Protein AF-A0A0F9NHB9-F1 (afdb_monomer_lite)

Structure (mmCIF, N/CA/C/O backbone):
data_AF-A0A0F9NHB9-F1
#
_entry.id   AF-A0A0F9NHB9-F1
#
loop_
_atom_site.group_PDB
_atom_site.id
_atom_site.type_symbol
_atom_site.label_atom_id
_atom_site.label_alt_id
_atom_site.label_comp_id
_atom_site.label_asym_id
_atom_site.label_entity_id
_atom_site.label_seq_id
_atom_site.pdbx_PDB_ins_code
_atom_site.Cartn_x
_atom_site.Cartn_y
_atom_site.Cartn_z
_atom_site.occupancy
_atom_site.B_iso_or_equiv
_atom_site.auth_seq_id
_atom_site.auth_comp_id
_atom_site.auth_asym_id
_atom_site.auth_atom_id
_atom_site.pdbx_PDB_model_num
ATOM 1 N N . MET A 1 1 ? 24.953 4.363 -31.286 1.00 71.44 1 MET A N 1
ATOM 2 C CA . MET A 1 1 ? 23.780 3.616 -30.788 1.00 71.44 1 MET A CA 1
ATOM 3 C C . MET A 1 1 ? 23.930 3.547 -29.281 1.00 71.44 1 MET A C 1
ATOM 5 O O . MET A 1 1 ? 25.016 3.196 -28.845 1.00 71.44 1 MET A O 1
ATOM 9 N N . ILE A 1 2 ? 22.930 3.992 -28.520 1.00 84.50 2 ILE A N 1
ATOM 10 C CA . ILE A 1 2 ? 22.974 3.951 -27.049 1.00 84.50 2 ILE A CA 1
ATOM 11 C C . ILE A 1 2 ? 22.691 2.508 -26.623 1.00 84.50 2 ILE A C 1
ATOM 13 O O . ILE A 1 2 ? 21.717 1.923 -27.101 1.00 84.50 2 ILE A O 1
ATOM 17 N N . THR A 1 3 ? 23.550 1.934 -25.782 1.00 92.31 3 THR A N 1
ATOM 18 C CA . THR A 1 3 ? 23.357 0.579 -25.243 1.00 92.31 3 THR A CA 1
ATOM 19 C C . THR A 1 3 ? 22.410 0.600 -24.046 1.00 92.31 3 THR A C 1
ATOM 21 O O . THR A 1 3 ? 22.146 1.654 -23.459 1.00 92.31 3 THR A O 1
ATOM 24 N N . LEU A 1 4 ? 21.894 -0.569 -23.662 1.00 90.31 4 LEU A N 1
ATOM 25 C CA . LEU A 1 4 ? 21.042 -0.687 -22.476 1.00 90.31 4 LEU A CA 1
ATOM 26 C C . LEU A 1 4 ? 21.778 -0.266 -21.193 1.00 90.31 4 LEU A C 1
ATOM 28 O O . LEU A 1 4 ? 21.188 0.414 -20.358 1.00 90.31 4 LEU A O 1
ATOM 32 N N . GLU A 1 5 ? 23.053 -0.632 -21.054 1.00 92.38 5 GLU A N 1
ATOM 33 C CA . GLU A 1 5 ? 23.886 -0.265 -19.903 1.00 92.38 5 GLU A CA 1
ATOM 34 C C . GLU A 1 5 ? 24.096 1.249 -19.817 1.00 92.38 5 GLU A C 1
ATOM 36 O O . GLU A 1 5 ? 23.969 1.843 -18.755 1.00 92.38 5 GLU A O 1
ATOM 41 N N . GLN A 1 6 ? 24.328 1.893 -20.959 1.00 92.00 6 GLN A N 1
ATOM 42 C CA . GLN A 1 6 ? 24.563 3.331 -21.010 1.00 92.00 6 GLN A CA 1
ATOM 43 C C . GLN A 1 6 ? 23.275 4.114 -20.723 1.00 92.00 6 GLN A C 1
ATOM 45 O O . GLN A 1 6 ? 23.282 5.077 -19.965 1.00 92.00 6 GLN A O 1
ATOM 50 N N . TYR A 1 7 ? 22.135 3.632 -21.231 1.00 93.62 7 TYR A N 1
ATOM 51 C CA . TYR A 1 7 ? 20.831 4.172 -20.852 1.00 93.62 7 TYR A CA 1
ATOM 52 C C . TYR A 1 7 ? 20.552 4.005 -19.347 1.00 93.62 7 TYR A C 1
ATOM 54 O O . TYR A 1 7 ? 19.964 4.902 -18.737 1.00 93.62 7 TYR A O 1
ATOM 62 N N . TYR A 1 8 ? 20.933 2.865 -18.757 1.00 92.44 8 TYR A N 1
ATOM 63 C CA . TYR A 1 8 ? 20.800 2.616 -17.322 1.00 92.44 8 TYR A CA 1
ATOM 64 C C . TYR A 1 8 ? 21.602 3.634 -16.512 1.00 92.44 8 TYR A C 1
ATOM 66 O O . TYR A 1 8 ? 21.003 4.326 -15.690 1.00 92.44 8 TYR A O 1
ATOM 74 N N . ASP A 1 9 ? 22.896 3.791 -16.793 1.00 93.31 9 ASP A N 1
ATOM 75 C CA . ASP A 1 9 ? 23.767 4.729 -16.076 1.00 93.31 9 ASP A CA 1
ATOM 76 C C . ASP A 1 9 ? 23.236 6.170 -16.156 1.00 93.31 9 ASP A C 1
ATOM 78 O O . ASP A 1 9 ? 23.157 6.869 -15.143 1.00 93.31 9 ASP A O 1
ATOM 82 N N . ASP A 1 10 ? 22.765 6.585 -17.336 1.00 93.94 10 ASP A N 1
ATOM 83 C CA . ASP A 1 10 ? 22.245 7.935 -17.569 1.00 93.94 10 ASP A CA 1
ATOM 84 C C . ASP A 1 10 ? 20.908 8.209 -16.850 1.00 93.94 10 ASP A C 1
ATOM 86 O O . ASP A 1 10 ? 20.582 9.358 -16.542 1.00 93.94 10 ASP A O 1
ATOM 90 N N . ASN A 1 11 ? 20.095 7.175 -16.595 1.00 93.81 11 ASN A N 1
ATOM 91 C CA . ASN A 1 11 ? 18.712 7.336 -16.126 1.00 93.81 11 ASN A CA 1
ATOM 92 C C . ASN A 1 11 ? 18.410 6.672 -14.778 1.00 93.81 11 ASN A C 1
ATOM 94 O O . ASN A 1 11 ? 17.291 6.817 -14.280 1.00 93.81 11 ASN A O 1
ATOM 98 N N . TYR A 1 12 ? 19.359 5.969 -14.163 1.00 93.38 12 TYR A N 1
ATOM 99 C CA . TYR A 1 12 ? 19.146 5.229 -12.918 1.00 93.38 12 TYR A CA 1
ATOM 100 C C . TYR A 1 12 ? 18.544 6.112 -11.819 1.00 93.38 12 TYR A C 1
ATOM 102 O O . TYR A 1 12 ? 17.454 5.838 -11.314 1.00 93.38 12 TYR A O 1
ATOM 110 N N . ILE A 1 13 ? 19.186 7.249 -11.533 1.00 94.62 13 ILE A N 1
ATOM 111 C CA . ILE A 1 13 ? 18.750 8.194 -10.494 1.00 94.62 13 ILE A CA 1
ATOM 112 C C . ILE A 1 13 ? 17.337 8.729 -10.771 1.00 94.62 13 ILE A C 1
ATOM 114 O O . ILE A 1 13 ? 16.545 8.897 -9.844 1.00 94.62 13 ILE A O 1
ATOM 118 N N . LYS A 1 14 ? 16.989 8.971 -12.042 1.00 95.25 14 LYS A N 1
ATOM 119 C CA . LYS A 1 14 ? 15.648 9.426 -12.447 1.00 95.25 14 LYS A CA 1
ATOM 120 C C . LYS A 1 14 ? 14.585 8.388 -12.084 1.00 95.25 14 LYS A C 1
ATOM 122 O O . LYS A 1 14 ? 13.553 8.754 -11.522 1.00 95.25 14 LYS A O 1
ATOM 127 N N . TRP A 1 15 ? 14.829 7.112 -12.384 1.00 94.19 15 TRP A N 1
ATOM 128 C CA . TRP A 1 15 ? 13.881 6.034 -12.089 1.00 94.19 15 TRP A CA 1
ATOM 129 C C . TRP A 1 15 ? 13.777 5.736 -10.597 1.00 94.19 15 TRP A C 1
ATOM 131 O O . TRP A 1 15 ? 12.664 5.542 -10.108 1.00 94.19 15 TRP A O 1
ATOM 141 N N . VAL A 1 16 ? 14.898 5.787 -9.873 1.00 93.50 16 VAL A N 1
ATOM 142 C CA . VAL A 1 16 ? 14.919 5.675 -8.409 1.00 93.50 16 VAL A CA 1
ATOM 143 C C . VAL A 1 16 ? 14.099 6.794 -7.786 1.00 93.50 16 VAL A C 1
ATOM 145 O O . VAL A 1 16 ? 13.142 6.514 -7.080 1.00 93.50 16 VAL A O 1
ATOM 148 N N . ASN A 1 17 ? 14.383 8.059 -8.108 1.00 89.50 17 ASN A N 1
ATOM 149 C CA . ASN A 1 17 ? 13.652 9.192 -7.536 1.00 89.50 17 ASN A CA 1
ATOM 150 C C . ASN A 1 17 ? 12.144 9.120 -7.828 1.00 89.50 17 ASN A C 1
ATOM 152 O O . ASN A 1 17 ? 11.334 9.433 -6.955 1.00 89.50 17 ASN A O 1
ATOM 156 N N . LEU A 1 18 ? 11.761 8.682 -9.034 1.00 89.81 18 LEU A N 1
ATOM 157 C CA . LEU A 1 18 ? 10.360 8.461 -9.381 1.00 89.81 18 LEU A CA 1
ATOM 158 C C . LEU A 1 18 ? 9.726 7.377 -8.498 1.00 89.81 18 LEU A C 1
ATOM 160 O O . LEU A 1 18 ? 8.630 7.586 -7.982 1.00 89.81 18 LEU A O 1
ATOM 164 N N . LEU A 1 19 ? 10.386 6.229 -8.330 1.00 85.25 19 LEU A N 1
ATOM 165 C CA . LEU A 1 19 ? 9.853 5.132 -7.526 1.00 85.25 19 LEU A CA 1
ATOM 166 C C . LEU A 1 19 ? 9.812 5.497 -6.038 1.00 85.25 19 LEU A C 1
ATOM 168 O O . LEU A 1 19 ? 8.779 5.288 -5.408 1.00 85.25 19 LEU A O 1
ATOM 172 N N . THR A 1 20 ? 10.855 6.141 -5.510 1.00 82.62 20 THR A N 1
ATOM 173 C CA . THR A 1 20 ? 10.901 6.684 -4.145 1.00 82.62 20 THR A CA 1
ATOM 174 C C . THR A 1 20 ? 9.726 7.620 -3.884 1.00 82.62 20 THR A C 1
ATOM 176 O O . THR A 1 20 ? 9.076 7.512 -2.851 1.00 82.62 20 THR A O 1
ATOM 179 N N . ALA A 1 21 ? 9.382 8.497 -4.832 1.00 78.88 21 ALA A N 1
ATOM 180 C CA . ALA A 1 21 ? 8.216 9.370 -4.694 1.00 78.88 21 ALA A CA 1
ATOM 181 C C . ALA A 1 21 ? 6.879 8.599 -4.645 1.00 78.88 21 ALA A C 1
ATOM 183 O O . ALA A 1 21 ? 5.895 9.119 -4.128 1.00 78.88 21 ALA A O 1
ATOM 184 N N . MET A 1 22 ? 6.826 7.375 -5.182 1.00 76.44 22 MET A N 1
ATOM 185 C CA . MET A 1 22 ? 5.626 6.530 -5.189 1.00 76.44 22 MET A CA 1
ATOM 186 C C . MET A 1 22 ? 5.503 5.596 -3.981 1.00 76.44 22 MET A C 1
ATOM 188 O O . MET A 1 22 ? 4.378 5.206 -3.654 1.00 76.44 22 MET A O 1
ATOM 192 N N . ILE A 1 23 ? 6.627 5.172 -3.393 1.00 76.88 23 ILE A N 1
ATOM 193 C CA . ILE A 1 23 ? 6.663 4.163 -2.317 1.00 76.88 23 ILE A CA 1
ATOM 194 C C . ILE A 1 23 ? 7.211 4.697 -0.990 1.00 76.88 23 ILE A C 1
ATOM 196 O O . ILE A 1 23 ? 7.090 4.011 0.016 1.00 76.88 23 ILE A O 1
ATOM 200 N N . HIS A 1 24 ? 7.764 5.912 -0.984 1.00 76.94 24 HIS A N 1
ATOM 201 C CA . HIS A 1 24 ? 8.343 6.596 0.179 1.00 76.94 24 HIS A CA 1
ATOM 202 C C . HIS A 1 24 ? 9.490 5.842 0.874 1.00 76.94 24 HIS A C 1
ATOM 204 O O . HIS A 1 24 ? 9.791 6.106 2.032 1.00 76.94 24 HIS A O 1
ATOM 210 N N . ASP A 1 25 ? 10.166 4.958 0.143 1.00 78.00 25 ASP A N 1
ATOM 211 C CA . ASP A 1 25 ? 11.323 4.188 0.593 1.00 78.00 25 ASP A CA 1
ATOM 212 C C . ASP A 1 25 ? 12.385 4.235 -0.510 1.00 78.00 25 ASP A C 1
ATOM 214 O O . ASP A 1 25 ? 12.123 3.837 -1.648 1.00 78.00 25 ASP A O 1
ATOM 218 N N . ARG A 1 26 ? 13.549 4.819 -0.206 1.00 86.00 26 ARG A N 1
ATOM 219 C CA . ARG A 1 26 ? 14.616 5.019 -1.193 1.00 86.00 26 ARG A CA 1
ATOM 220 C C . ARG A 1 26 ? 15.443 3.755 -1.407 1.00 86.00 26 ARG A C 1
ATOM 222 O O . ARG A 1 26 ? 15.805 3.488 -2.545 1.00 86.00 26 ARG A O 1
ATOM 229 N N . GLU A 1 27 ? 15.734 3.016 -0.345 1.00 89.06 27 GLU A N 1
ATOM 230 C CA . GLU A 1 27 ? 16.567 1.811 -0.403 1.00 89.06 27 GLU A CA 1
ATOM 231 C C . GLU A 1 27 ? 15.838 0.726 -1.202 1.00 89.06 27 G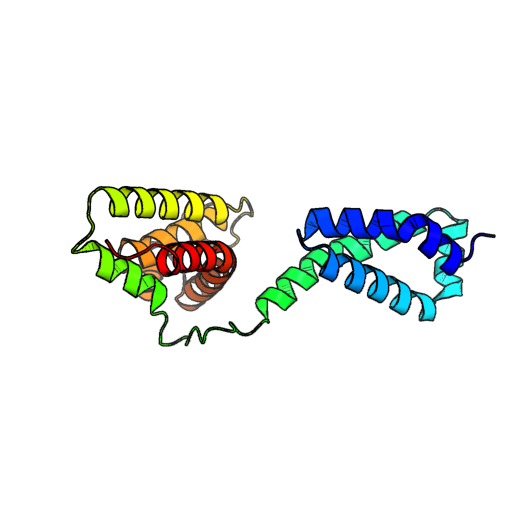LU A C 1
ATOM 233 O O . GLU A 1 27 ? 16.337 0.243 -2.216 1.00 89.06 27 GLU A O 1
ATOM 238 N N . GLU A 1 28 ? 14.568 0.492 -0.869 1.00 84.62 28 GLU A N 1
ATOM 239 C CA . GLU A 1 28 ? 13.702 -0.432 -1.604 1.00 84.62 28 GLU A CA 1
ATOM 240 C C . GLU A 1 28 ? 13.476 0.015 -3.066 1.00 84.62 28 GLU A C 1
ATOM 242 O O . GLU A 1 28 ? 13.292 -0.809 -3.967 1.00 84.62 28 GLU A O 1
ATOM 247 N N . ALA A 1 29 ? 13.481 1.326 -3.339 1.00 86.94 29 ALA A N 1
ATOM 248 C CA . ALA A 1 29 ? 13.380 1.843 -4.702 1.00 86.94 29 ALA A CA 1
ATOM 249 C C . ALA A 1 29 ? 14.653 1.589 -5.523 1.00 86.94 29 ALA A C 1
ATOM 251 O O . ALA A 1 29 ? 14.548 1.271 -6.710 1.00 86.94 29 ALA A O 1
ATOM 252 N N . GLU A 1 30 ? 15.832 1.731 -4.915 1.00 93.31 30 GLU A N 1
ATOM 253 C CA . GLU A 1 30 ? 17.125 1.433 -5.537 1.00 93.31 30 GLU A CA 1
ATOM 254 C C . GLU A 1 30 ? 17.203 -0.048 -5.929 1.00 93.31 30 GLU A C 1
ATOM 256 O O . GLU A 1 30 ? 17.402 -0.350 -7.111 1.00 93.31 30 GLU A O 1
ATOM 261 N N . ASP A 1 31 ? 16.894 -0.951 -4.996 1.00 91.62 31 ASP A N 1
ATOM 262 C CA . ASP A 1 31 ? 16.887 -2.401 -5.229 1.00 91.62 31 ASP A CA 1
ATOM 263 C C . ASP A 1 31 ? 15.943 -2.799 -6.370 1.00 91.62 31 ASP A C 1
ATOM 265 O O . ASP A 1 31 ? 16.310 -3.512 -7.306 1.00 91.62 31 ASP A O 1
ATOM 269 N N . ARG A 1 32 ? 14.715 -2.274 -6.367 1.00 89.69 32 ARG A N 1
ATOM 270 C CA . ARG A 1 32 ? 13.717 -2.637 -7.385 1.00 89.69 32 ARG A CA 1
ATOM 271 C C . ARG A 1 32 ? 14.020 -2.086 -8.761 1.00 89.69 32 ARG A C 1
ATOM 273 O O . ARG A 1 32 ? 13.668 -2.715 -9.762 1.00 89.69 32 ARG A O 1
ATOM 280 N N . VAL A 1 33 ? 14.614 -0.898 -8.843 1.00 92.62 33 VAL A N 1
ATOM 281 C CA . VAL A 1 33 ? 15.071 -0.368 -10.129 1.00 92.62 33 VAL A CA 1
ATOM 282 C C . VAL A 1 33 ? 16.202 -1.246 -10.656 1.00 92.62 33 VAL A C 1
ATOM 284 O O . VAL A 1 33 ? 16.146 -1.627 -11.826 1.00 92.62 33 VAL A O 1
ATOM 287 N N . GLN A 1 34 ? 17.160 -1.646 -9.815 1.00 93.25 34 GLN A N 1
ATOM 288 C CA . GLN A 1 34 ? 18.207 -2.590 -10.216 1.00 93.25 34 GLN A CA 1
ATOM 289 C C . GLN A 1 34 ? 17.618 -3.914 -10.715 1.00 93.25 34 GLN A C 1
ATOM 291 O O . GLN A 1 34 ? 17.954 -4.340 -11.819 1.00 93.25 34 GLN A O 1
ATOM 296 N N . ASP A 1 35 ? 16.663 -4.505 -9.995 1.00 92.06 35 ASP A N 1
ATOM 297 C CA . ASP A 1 35 ? 15.991 -5.747 -10.399 1.00 92.06 35 ASP A CA 1
ATOM 298 C C . ASP A 1 35 ? 15.288 -5.639 -11.755 1.00 92.06 35 ASP A C 1
ATOM 300 O O . ASP A 1 35 ? 15.365 -6.554 -12.583 1.00 92.06 35 ASP A O 1
ATOM 304 N N . ILE A 1 36 ? 14.617 -4.509 -12.022 1.00 89.00 36 ILE A N 1
ATOM 305 C CA . ILE A 1 36 ? 14.018 -4.253 -13.336 1.00 89.00 36 ILE A CA 1
ATOM 306 C C . ILE A 1 36 ? 15.102 -4.331 -14.409 1.00 89.00 36 ILE A C 1
ATOM 308 O O . ILE A 1 36 ? 14.930 -5.054 -15.390 1.00 89.00 36 ILE A O 1
ATOM 312 N N . PHE A 1 37 ? 16.210 -3.609 -14.244 1.00 91.62 37 PHE A N 1
ATOM 313 C CA . PHE A 1 37 ? 17.262 -3.554 -15.256 1.00 91.62 37 PHE A CA 1
ATOM 314 C C . PHE A 1 37 ? 18.009 -4.881 -15.414 1.00 91.62 37 PHE A C 1
ATOM 316 O O . PHE A 1 37 ? 18.241 -5.295 -16.551 1.00 91.62 37 PHE A O 1
ATOM 323 N N . ILE A 1 38 ? 18.275 -5.604 -14.324 1.00 91.75 38 ILE A N 1
ATOM 324 C CA . ILE A 1 38 ? 18.824 -6.968 -14.358 1.00 91.75 38 ILE A CA 1
ATOM 325 C C . ILE A 1 38 ? 17.903 -7.887 -15.169 1.00 91.75 38 ILE A C 1
ATOM 327 O O . ILE A 1 38 ? 18.363 -8.609 -16.055 1.00 91.75 38 ILE A O 1
ATOM 331 N N . GLY A 1 39 ? 16.587 -7.810 -14.945 1.00 86.25 39 GLY A N 1
ATOM 332 C CA . GLY A 1 39 ? 15.607 -8.560 -15.729 1.00 86.25 39 GLY A CA 1
ATOM 333 C C . GLY A 1 39 ? 15.642 -8.218 -17.224 1.00 86.25 39 GLY A C 1
ATOM 334 O O . GLY A 1 39 ? 15.466 -9.100 -18.072 1.00 86.25 39 GLY A O 1
ATOM 335 N N . LEU A 1 40 ? 15.917 -6.958 -17.570 1.00 89.81 40 LEU A N 1
ATOM 336 C CA . LEU A 1 40 ? 15.998 -6.488 -18.956 1.00 89.81 40 LEU A CA 1
ATOM 337 C C . LEU A 1 40 ? 17.277 -6.916 -19.681 1.00 89.81 40 LEU A C 1
ATOM 339 O O . LEU A 1 40 ? 17.238 -7.030 -20.907 1.00 89.81 40 LEU A O 1
ATOM 343 N N . LEU A 1 41 ? 18.363 -7.241 -18.970 1.00 89.62 41 LEU A N 1
ATOM 344 C CA . LEU A 1 41 ? 19.595 -7.758 -19.587 1.00 89.62 41 LEU A CA 1
ATOM 345 C C . LEU A 1 41 ? 19.336 -9.029 -20.408 1.00 89.62 41 LEU A C 1
ATOM 347 O O . LEU A 1 41 ? 19.891 -9.193 -21.492 1.00 89.62 41 LEU A O 1
ATOM 351 N N . SER A 1 42 ? 18.414 -9.887 -19.958 1.00 87.50 42 SER A N 1
ATOM 352 C CA . SER A 1 42 ? 18.003 -11.097 -20.691 1.00 87.50 42 SER A CA 1
ATOM 353 C C . SER A 1 42 ? 17.329 -10.815 -22.045 1.00 87.50 42 SER A C 1
ATOM 355 O O . SER A 1 42 ? 17.174 -11.715 -22.868 1.00 87.50 42 SER A O 1
ATOM 357 N N . ARG A 1 43 ? 16.917 -9.564 -22.290 1.00 89.44 43 ARG A N 1
ATOM 358 C CA . ARG A 1 43 ? 16.228 -9.099 -23.504 1.00 89.44 43 ARG A CA 1
ATOM 359 C C . ARG A 1 43 ? 16.922 -7.878 -24.115 1.00 89.44 43 ARG A C 1
ATOM 361 O O . ARG A 1 43 ? 16.262 -7.040 -24.732 1.00 89.44 43 ARG A O 1
ATOM 368 N N . LYS A 1 44 ? 18.245 -7.790 -23.957 1.00 89.88 44 LYS A N 1
ATOM 369 C CA . LYS A 1 44 ? 19.069 -6.637 -24.339 1.00 89.88 44 LYS A CA 1
ATOM 370 C C . LYS A 1 44 ? 18.781 -6.101 -25.746 1.00 89.88 44 LYS A C 1
ATOM 372 O O . LYS A 1 44 ? 18.457 -4.927 -25.875 1.00 89.88 44 LYS A O 1
ATOM 377 N N . GLU A 1 45 ? 18.789 -6.950 -26.775 1.00 89.19 45 GLU A N 1
ATOM 378 C CA . GLU A 1 45 ? 18.558 -6.525 -28.170 1.00 89.19 45 GLU A CA 1
ATOM 379 C C . GLU A 1 45 ? 17.184 -5.865 -28.379 1.00 89.19 45 GLU A C 1
ATOM 381 O O . GLU A 1 45 ? 17.046 -4.875 -29.099 1.00 89.19 45 GLU A O 1
ATOM 386 N N . PHE A 1 46 ? 16.148 -6.374 -27.705 1.00 91.19 46 PHE A N 1
ATOM 387 C CA . PHE A 1 46 ? 14.813 -5.779 -27.739 1.00 91.19 46 PHE A CA 1
ATOM 388 C C . PHE A 1 46 ? 14.805 -4.392 -27.083 1.00 91.19 46 PHE A C 1
ATOM 390 O O . PHE A 1 46 ? 14.202 -3.458 -27.618 1.00 91.19 46 PHE A O 1
ATOM 397 N N . CYS A 1 47 ? 15.482 -4.251 -25.943 1.00 90.31 47 CYS A N 1
ATOM 398 C CA . CYS A 1 47 ? 15.592 -2.988 -25.221 1.00 90.31 47 CYS A CA 1
ATOM 399 C C . CYS A 1 47 ? 16.402 -1.949 -26.002 1.00 90.31 47 CYS A C 1
ATOM 401 O O . CYS A 1 47 ? 15.972 -0.805 -26.111 1.00 90.31 47 CYS A O 1
ATOM 403 N N . GLU A 1 48 ? 17.512 -2.340 -26.619 1.00 91.81 48 GLU A N 1
ATOM 404 C CA . GLU A 1 48 ? 18.294 -1.458 -27.490 1.00 91.81 48 GLU A CA 1
ATOM 405 C C . GLU A 1 48 ? 17.488 -1.015 -28.720 1.00 91.81 48 GLU A C 1
ATOM 407 O O . GLU A 1 48 ? 17.549 0.149 -29.122 1.00 91.81 48 GLU A O 1
ATOM 412 N N . GLY A 1 49 ? 16.635 -1.895 -29.256 1.00 90.75 49 GLY A N 1
ATOM 413 C CA . GLY A 1 49 ? 15.657 -1.538 -30.283 1.00 90.75 49 GLY A CA 1
ATOM 414 C C . GLY A 1 49 ? 14.619 -0.508 -29.815 1.00 90.75 49 GLY A C 1
ATOM 415 O O . GLY A 1 49 ? 14.235 0.365 -30.592 1.00 90.75 49 GLY A O 1
ATOM 416 N N . LEU A 1 50 ? 14.171 -0.571 -28.556 1.00 91.44 50 LEU A N 1
ATOM 417 C CA . LEU A 1 50 ? 13.279 0.438 -27.965 1.00 91.44 50 LEU A CA 1
ATOM 418 C C . LEU A 1 50 ? 13.993 1.769 -27.716 1.00 91.44 50 LEU A C 1
ATOM 420 O O . LEU A 1 50 ? 13.398 2.823 -27.941 1.00 91.44 50 LEU A O 1
ATOM 424 N N . ILE A 1 51 ? 15.255 1.733 -27.282 1.00 92.81 51 ILE A N 1
ATOM 425 C CA . ILE A 1 51 ? 16.087 2.927 -27.081 1.00 92.81 51 ILE A CA 1
ATOM 426 C C . ILE A 1 51 ? 16.276 3.656 -28.413 1.00 92.81 51 ILE A C 1
ATOM 428 O O . ILE A 1 51 ? 16.025 4.856 -28.492 1.00 92.81 51 ILE A O 1
ATOM 432 N N . ALA A 1 52 ? 16.622 2.930 -29.480 1.00 91.25 52 ALA A N 1
ATOM 433 C CA . ALA A 1 52 ? 16.782 3.508 -30.815 1.00 91.25 52 ALA A CA 1
ATOM 434 C C . ALA A 1 52 ? 15.496 4.173 -31.344 1.00 91.25 52 ALA A C 1
ATOM 436 O O . ALA A 1 52 ? 15.575 5.128 -32.114 1.00 91.25 52 ALA A O 1
ATOM 437 N N . ARG A 1 53 ? 14.319 3.694 -30.917 1.00 92.06 53 ARG A N 1
ATOM 438 C CA . ARG A 1 53 ? 13.006 4.272 -31.252 1.00 92.06 53 ARG A CA 1
ATOM 439 C C . ARG A 1 53 ? 12.525 5.356 -30.279 1.00 92.06 53 ARG A C 1
ATOM 441 O O . ARG A 1 53 ? 11.475 5.942 -30.521 1.00 92.06 53 ARG A O 1
ATOM 448 N N . GLY A 1 54 ? 13.246 5.623 -29.188 1.00 89.75 54 GLY A N 1
ATOM 449 C CA . GLY A 1 54 ? 12.821 6.573 -28.151 1.00 89.75 54 GLY A CA 1
ATOM 450 C C . GLY A 1 54 ? 11.628 6.098 -27.306 1.00 89.75 54 GLY A C 1
ATOM 451 O O . GLY A 1 54 ? 10.940 6.906 -26.691 1.00 89.75 54 GLY A O 1
ATOM 452 N N . GLU A 1 55 ? 11.355 4.792 -27.269 1.00 92.38 55 GLU A N 1
ATOM 453 C CA . GLU A 1 55 ? 10.189 4.203 -26.586 1.00 92.38 55 GLU A CA 1
ATOM 454 C C . GLU A 1 55 ? 10.531 3.609 -25.207 1.00 92.38 55 GLU A C 1
ATOM 456 O O . GLU A 1 55 ? 9.639 3.178 -24.468 1.00 92.38 55 GLU A O 1
ATOM 461 N N . MET A 1 56 ? 11.820 3.585 -24.850 1.00 92.62 56 MET A N 1
ATOM 462 C CA . MET A 1 56 ? 12.323 2.946 -23.632 1.00 92.62 56 MET A CA 1
ATOM 463 C C . MET A 1 56 ? 11.747 3.573 -22.355 1.00 92.62 56 MET A C 1
ATOM 465 O O . MET A 1 56 ? 11.321 2.844 -21.460 1.00 92.62 56 MET A O 1
ATOM 469 N N . ASP A 1 57 ? 11.633 4.903 -22.294 1.00 88.44 57 ASP A N 1
ATOM 470 C CA . ASP A 1 57 ? 11.051 5.614 -21.150 1.00 88.44 57 ASP A CA 1
ATOM 471 C C . ASP A 1 57 ? 9.617 5.169 -20.859 1.00 88.44 57 ASP A C 1
ATOM 473 O O . ASP A 1 57 ? 9.259 4.896 -19.715 1.00 88.44 57 ASP A O 1
ATOM 477 N N . LYS A 1 58 ? 8.784 5.049 -21.898 1.00 86.75 58 LYS A N 1
ATOM 478 C CA . LYS A 1 58 ? 7.387 4.617 -21.753 1.00 86.75 58 LYS A CA 1
ATOM 479 C C . LYS A 1 58 ? 7.302 3.174 -21.262 1.00 86.75 58 LYS A C 1
ATOM 481 O O . LYS A 1 58 ? 6.434 2.835 -20.452 1.00 86.75 58 LYS A O 1
ATOM 486 N N . TYR A 1 59 ? 8.199 2.325 -21.754 1.00 89.81 59 TYR A N 1
ATOM 487 C CA . TYR A 1 59 ? 8.286 0.934 -21.336 1.00 89.81 59 TYR A CA 1
ATOM 488 C C . TYR A 1 59 ? 8.698 0.818 -19.859 1.00 89.81 59 TYR A C 1
ATOM 490 O O . TYR A 1 59 ? 8.022 0.139 -19.080 1.00 89.81 59 TYR A O 1
ATOM 498 N N . LEU A 1 60 ? 9.743 1.541 -19.448 1.00 89.69 60 LEU A N 1
ATOM 499 C CA . LEU A 1 60 ? 10.220 1.562 -18.064 1.00 89.69 60 LEU A CA 1
ATOM 500 C C . LEU A 1 60 ? 9.235 2.216 -17.106 1.00 89.69 60 LEU A C 1
ATOM 502 O O . LEU A 1 60 ? 9.032 1.693 -16.016 1.00 89.69 60 LEU A O 1
ATOM 506 N N . TRP A 1 61 ? 8.537 3.271 -17.523 1.00 83.00 61 TRP A N 1
ATOM 507 C CA . TRP A 1 61 ? 7.457 3.866 -16.739 1.00 83.00 61 TRP A CA 1
ATOM 508 C C . TRP A 1 61 ? 6.426 2.815 -16.320 1.00 83.00 61 TRP A C 1
ATOM 510 O O . TRP A 1 61 ? 6.031 2.743 -15.156 1.00 83.00 61 TRP A O 1
ATOM 520 N N . CYS A 1 62 ? 6.022 1.943 -17.247 1.00 79.81 62 CYS A N 1
ATOM 521 C CA . CYS A 1 62 ? 5.091 0.857 -16.948 1.00 79.81 62 CYS A CA 1
ATOM 522 C C . CYS A 1 62 ? 5.691 -0.185 -15.990 1.00 79.81 62 CYS A C 1
ATOM 524 O O . CYS A 1 62 ? 4.974 -0.714 -15.145 1.00 79.81 62 CYS A O 1
ATOM 526 N N . ALA A 1 63 ? 6.983 -0.498 -16.111 1.00 84.00 63 ALA A N 1
ATOM 527 C CA . ALA A 1 63 ? 7.660 -1.439 -15.218 1.00 84.00 63 ALA A CA 1
ATOM 528 C C . ALA A 1 63 ? 7.801 -0.875 -13.791 1.00 84.00 63 ALA A C 1
ATOM 530 O O . ALA A 1 63 ? 7.437 -1.542 -12.825 1.00 84.00 63 ALA A O 1
ATOM 531 N N . VAL A 1 64 ? 8.235 0.379 -13.666 1.00 83.19 64 VAL A N 1
ATOM 532 C CA . VAL A 1 64 ? 8.434 1.081 -12.391 1.00 83.19 64 VAL A CA 1
ATOM 533 C C . VAL A 1 64 ? 7.104 1.323 -11.675 1.00 83.19 64 VAL A C 1
ATOM 535 O O . VAL A 1 64 ? 6.965 1.016 -10.495 1.00 83.19 64 VAL A O 1
ATOM 538 N N . THR A 1 65 ? 6.063 1.769 -12.382 1.00 74.06 65 THR A N 1
ATOM 539 C CA . THR A 1 65 ? 4.730 1.954 -11.770 1.00 74.06 65 THR A CA 1
ATOM 540 C C . THR A 1 65 ? 4.107 0.642 -11.283 1.00 74.06 65 THR A C 1
ATOM 542 O O . THR A 1 65 ? 3.359 0.639 -10.301 1.00 74.06 65 THR A O 1
ATOM 545 N N . ARG A 1 66 ? 4.432 -0.501 -11.908 1.00 76.38 66 ARG A N 1
ATOM 546 C CA . ARG A 1 66 ? 4.019 -1.826 -11.412 1.00 76.38 66 ARG A CA 1
ATOM 547 C C . ARG A 1 66 ? 4.709 -2.194 -10.100 1.00 76.38 66 ARG A C 1
ATOM 549 O O . ARG A 1 66 ? 4.053 -2.826 -9.268 1.00 76.38 66 ARG A O 1
ATOM 556 N N . GLN A 1 67 ? 5.952 -1.756 -9.876 1.00 80.75 67 GLN A N 1
ATOM 557 C CA . GLN A 1 67 ? 6.666 -2.017 -8.622 1.00 80.75 67 GLN A CA 1
ATOM 558 C C . GLN A 1 67 ? 5.945 -1.430 -7.420 1.00 80.75 67 GLN A C 1
ATOM 560 O O . GLN A 1 67 ? 5.834 -2.111 -6.413 1.00 80.75 67 GLN A O 1
ATOM 565 N N . ARG A 1 68 ? 5.311 -0.258 -7.543 1.00 71.44 68 ARG A N 1
ATOM 566 C CA . ARG A 1 68 ? 4.444 0.278 -6.481 1.00 71.44 68 ARG A CA 1
ATOM 567 C C . ARG A 1 68 ? 3.397 -0.746 -6.031 1.00 71.44 68 ARG A C 1
ATOM 569 O O . ARG A 1 68 ? 3.231 -1.013 -4.847 1.00 71.44 68 ARG A O 1
ATOM 576 N N . THR A 1 69 ? 2.691 -1.353 -6.984 1.00 61.47 69 THR A N 1
ATOM 577 C CA . THR A 1 69 ? 1.667 -2.364 -6.674 1.00 61.47 69 THR A CA 1
ATOM 578 C C . THR A 1 69 ? 2.286 -3.612 -6.045 1.00 61.47 69 THR A C 1
ATOM 580 O O . THR A 1 69 ? 1.661 -4.232 -5.185 1.00 61.47 69 THR A O 1
ATOM 583 N N . GLN A 1 70 ? 3.490 -3.988 -6.472 1.00 65.50 70 GLN A N 1
ATOM 584 C CA . GLN A 1 70 ? 4.218 -5.140 -5.955 1.00 65.50 70 GLN A CA 1
ATOM 585 C C . GLN A 1 70 ? 4.742 -4.906 -4.533 1.00 65.50 70 GLN A C 1
ATOM 587 O O . GLN A 1 70 ? 4.481 -5.752 -3.689 1.00 65.50 70 GLN A O 1
ATOM 592 N N . VAL A 1 71 ? 5.337 -3.744 -4.244 1.00 67.19 71 VAL A N 1
ATOM 593 C CA . VAL A 1 71 ? 5.735 -3.295 -2.898 1.00 67.19 71 VAL A CA 1
ATOM 594 C C . VAL A 1 71 ? 4.559 -3.408 -1.952 1.00 67.19 71 VAL A C 1
ATOM 596 O O . VAL A 1 71 ? 4.641 -4.120 -0.960 1.00 67.19 71 VAL A O 1
ATOM 599 N N . PHE A 1 72 ? 3.417 -2.807 -2.298 1.00 54.91 72 PHE A N 1
ATOM 600 C CA . PHE A 1 72 ? 2.243 -2.917 -1.442 1.00 54.91 72 PHE A CA 1
ATOM 601 C C . PHE A 1 72 ? 1.795 -4.376 -1.301 1.00 54.91 72 PHE A C 1
ATOM 603 O O . PHE A 1 72 ? 1.497 -4.802 -0.196 1.00 54.91 72 PHE A O 1
ATOM 610 N N . ARG A 1 73 ? 1.786 -5.186 -2.374 1.00 50.28 73 ARG A N 1
ATOM 611 C CA . ARG A 1 73 ? 1.476 -6.636 -2.314 1.00 50.28 73 ARG A CA 1
ATOM 612 C C . ARG A 1 73 ? 2.441 -7.446 -1.453 1.00 50.28 73 ARG A C 1
ATOM 614 O O . ARG A 1 73 ? 1.998 -8.414 -0.845 1.00 50.28 73 ARG A O 1
ATOM 621 N N . GLU A 1 74 ? 3.712 -7.088 -1.413 1.00 57.03 74 GLU A N 1
ATOM 622 C CA . GLU A 1 74 ? 4.741 -7.770 -0.632 1.00 57.03 74 GLU A CA 1
ATOM 623 C C . GLU A 1 74 ? 4.731 -7.294 0.819 1.00 57.03 74 GLU A C 1
ATOM 625 O O . GLU A 1 74 ? 4.790 -8.132 1.710 1.00 57.03 74 GLU A O 1
ATOM 630 N N . GLN A 1 75 ? 4.472 -6.011 1.076 1.00 51.78 75 GLN A N 1
ATOM 631 C CA . GLN A 1 75 ? 4.094 -5.499 2.396 1.00 51.78 75 GLN A CA 1
ATOM 632 C C . GLN A 1 75 ? 2.816 -6.185 2.911 1.00 51.78 75 GLN A C 1
ATOM 634 O O . GLN A 1 75 ? 2.778 -6.613 4.057 1.00 51.78 75 GLN A O 1
ATOM 639 N N . TYR A 1 76 ? 1.812 -6.423 2.052 1.00 38.78 76 TYR A N 1
ATOM 640 C CA . TYR A 1 76 ? 0.616 -7.220 2.382 1.00 38.78 76 TYR A CA 1
ATOM 641 C C . TYR A 1 76 ? 0.930 -8.702 2.684 1.00 38.78 76 TYR A C 1
ATOM 643 O O . TYR A 1 76 ? 0.066 -9.393 3.221 1.00 38.78 76 TYR A O 1
ATOM 651 N N . LYS A 1 77 ? 2.110 -9.212 2.300 1.00 37.75 77 LYS A N 1
ATOM 652 C CA . LYS A 1 77 ? 2.584 -10.578 2.587 1.00 37.75 77 LYS A CA 1
ATOM 653 C C . LYS A 1 77 ? 3.626 -10.633 3.706 1.00 37.75 77 LYS A C 1
ATOM 655 O O . LYS A 1 77 ? 3.937 -11.739 4.148 1.00 37.75 77 LYS A O 1
ATOM 660 N N . ARG A 1 78 ? 4.178 -9.496 4.149 1.00 35.72 78 ARG A N 1
ATOM 661 C CA . ARG A 1 78 ? 5.072 -9.452 5.308 1.00 35.72 78 ARG A CA 1
ATOM 662 C C . ARG A 1 78 ? 4.248 -9.900 6.510 1.00 35.72 78 ARG A C 1
ATOM 664 O O . ARG A 1 78 ? 3.248 -9.280 6.863 1.00 35.72 78 ARG A O 1
ATOM 671 N N . VAL A 1 79 ? 4.638 -11.042 7.068 1.00 33.09 79 VAL A N 1
ATOM 672 C CA . VAL A 1 79 ? 4.131 -11.523 8.350 1.00 33.09 79 VAL A CA 1
ATOM 673 C C . VAL A 1 79 ? 4.432 -10.413 9.357 1.00 33.09 79 VAL A C 1
ATOM 675 O O . VAL A 1 79 ? 5.592 -10.002 9.428 1.00 33.09 79 VAL A O 1
ATOM 678 N N . PRO A 1 80 ? 3.426 -9.887 10.074 1.00 34.31 80 PRO A N 1
ATOM 679 C CA . PRO A 1 80 ? 3.652 -8.933 11.148 1.00 34.31 80 PRO A CA 1
ATOM 680 C C . PRO A 1 80 ? 4.772 -9.452 12.061 1.00 34.31 80 PRO A C 1
ATOM 682 O O . PRO A 1 80 ? 4.689 -10.567 12.574 1.00 34.31 80 PRO A O 1
ATOM 685 N N . THR A 1 81 ? 5.855 -8.687 12.213 1.00 32.56 81 THR A N 1
ATOM 686 C CA . THR A 1 81 ? 6.977 -9.037 13.108 1.00 32.56 81 THR A CA 1
ATOM 687 C C . THR A 1 81 ? 6.531 -9.086 14.567 1.00 32.56 81 THR A C 1
ATOM 689 O O . THR A 1 81 ? 7.135 -9.778 15.384 1.00 32.56 81 THR A O 1
ATOM 692 N N . VAL A 1 82 ? 5.428 -8.407 14.874 1.00 31.05 82 VAL A N 1
ATOM 693 C CA . VAL A 1 82 ? 4.623 -8.610 16.073 1.00 31.05 82 VAL A CA 1
ATOM 694 C C . VAL A 1 82 ? 3.508 -9.576 15.698 1.00 31.05 82 VAL A C 1
ATOM 696 O O . VAL A 1 82 ? 2.727 -9.263 14.811 1.00 31.05 82 VAL A O 1
ATOM 699 N N . SER A 1 83 ? 3.434 -10.743 16.334 1.00 29.97 83 SER A N 1
ATOM 700 C CA . SER A 1 83 ? 2.347 -11.714 16.159 1.00 29.97 83 SER A CA 1
ATOM 701 C C . SER A 1 83 ? 0.975 -11.046 16.343 1.00 29.97 83 SER A C 1
ATOM 703 O O . SER A 1 83 ? 0.458 -10.994 17.456 1.00 29.97 83 SER A O 1
ATOM 705 N N . ILE A 1 84 ? 0.369 -10.544 15.263 1.00 36.47 84 ILE A N 1
ATOM 706 C CA . ILE A 1 84 ? -1.052 -10.191 15.233 1.00 36.47 84 ILE A CA 1
ATOM 707 C C . ILE A 1 84 ? -1.774 -11.508 14.997 1.00 36.47 84 ILE A C 1
ATOM 709 O O . ILE A 1 84 ? -2.081 -11.901 13.869 1.00 36.47 84 ILE A O 1
ATOM 713 N N . ASP A 1 85 ? -1.918 -12.241 16.088 1.00 33.56 85 ASP A N 1
ATOM 714 C CA . ASP A 1 85 ? -2.660 -13.479 16.133 1.00 33.56 85 ASP A CA 1
ATOM 715 C C . ASP A 1 85 ? -4.097 -13.178 15.673 1.00 33.56 85 ASP A C 1
ATOM 717 O O . ASP A 1 85 ? -4.731 -12.208 16.090 1.00 33.56 85 ASP A O 1
ATOM 721 N N . THR A 1 86 ? -4.576 -13.933 14.687 1.00 36.31 86 THR A N 1
ATOM 722 C CA . THR A 1 86 ? -5.837 -13.599 13.992 1.00 36.31 86 THR A CA 1
ATOM 723 C C . THR A 1 86 ? -7.059 -13.913 14.849 1.00 36.31 86 THR A C 1
ATOM 725 O O . THR A 1 86 ? -8.125 -13.352 14.599 1.00 36.31 86 THR A O 1
ATOM 728 N N . ASP A 1 87 ? -6.855 -14.723 15.890 1.00 37.84 87 ASP A N 1
ATOM 729 C CA . ASP A 1 87 ? -7.800 -14.993 16.971 1.00 37.84 87 ASP A CA 1
ATOM 730 C C . ASP A 1 87 ? -7.538 -14.107 18.212 1.00 37.84 87 ASP A C 1
ATOM 732 O O . ASP A 1 87 ? -8.305 -14.145 19.169 1.00 37.84 87 ASP A O 1
ATOM 736 N N . ASN A 1 88 ? -6.495 -13.266 18.176 1.00 40.25 88 ASN A N 1
ATOM 737 C CA . ASN A 1 88 ? -6.035 -12.394 19.262 1.00 40.25 88 ASN A CA 1
ATOM 738 C C . ASN A 1 88 ? -5.748 -10.983 18.715 1.00 40.25 88 ASN A C 1
ATOM 740 O O . ASN A 1 88 ? -4.651 -10.429 18.823 1.00 40.25 88 ASN A O 1
ATOM 744 N N . VAL A 1 89 ? -6.756 -10.393 18.067 1.00 41.62 89 VAL A N 1
ATOM 745 C CA . VAL A 1 89 ? -6.752 -8.990 17.626 1.00 41.62 89 VAL A CA 1
ATOM 746 C C . VAL A 1 89 ? -6.862 -8.098 18.868 1.00 41.62 89 VAL A C 1
ATOM 748 O O . VAL A 1 89 ? -7.871 -7.436 19.088 1.00 41.62 89 VAL A O 1
ATOM 751 N N . ASP A 1 90 ? -5.820 -8.122 19.698 1.00 46.56 90 ASP A N 1
ATOM 752 C CA . ASP A 1 90 ? -5.853 -7.600 21.063 1.00 46.56 90 ASP A CA 1
ATOM 753 C C . ASP A 1 90 ? -5.399 -6.130 21.162 1.00 46.56 90 ASP A C 1
ATOM 755 O O . ASP A 1 90 ? -5.319 -5.531 22.227 1.00 46.56 90 ASP A O 1
ATOM 759 N N . PHE A 1 91 ? -5.089 -5.497 20.024 1.00 46.59 91 PHE A N 1
ATOM 760 C CA . PHE A 1 91 ? -4.699 -4.087 20.001 1.00 46.59 91 PHE A CA 1
ATOM 761 C C . PHE A 1 91 ? -5.911 -3.144 19.946 1.00 46.59 91 PHE A C 1
ATOM 763 O O . PHE A 1 91 ? -5.967 -2.154 20.670 1.00 46.59 91 PHE A O 1
ATOM 770 N N . LEU A 1 92 ? -6.927 -3.447 19.133 1.00 50.53 92 LEU A N 1
ATOM 771 C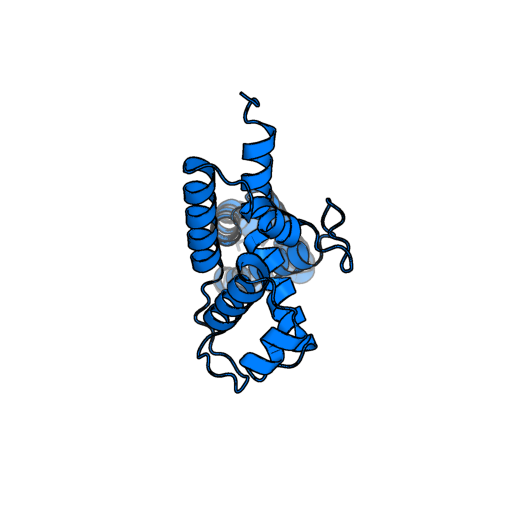 CA . LEU A 1 92 ? -8.119 -2.592 19.035 1.00 50.53 92 LEU A CA 1
ATOM 772 C C . LEU A 1 92 ? -9.095 -2.812 20.206 1.00 50.53 92 LEU A C 1
ATOM 774 O O . LEU A 1 92 ? -9.786 -1.870 20.587 1.00 50.53 92 LEU A O 1
ATOM 778 N N . SER A 1 93 ? -9.084 -3.994 20.833 1.00 48.50 93 SER A N 1
ATOM 779 C CA . SER A 1 93 ? -9.698 -4.239 22.150 1.00 48.50 93 SER A CA 1
ATOM 780 C C . SER A 1 93 ? -8.967 -3.489 23.267 1.00 48.50 93 SER A C 1
ATOM 782 O O . SER A 1 93 ? -9.631 -2.887 24.104 1.00 48.50 93 SER A O 1
ATOM 784 N N . SER A 1 94 ? -7.628 -3.409 23.250 1.00 47.91 94 SER A N 1
ATOM 785 C CA . SER A 1 94 ? -6.885 -2.632 24.261 1.00 47.91 94 SER A CA 1
ATOM 786 C C . SER A 1 94 ? -7.216 -1.129 24.235 1.00 47.91 94 SER A C 1
ATOM 788 O O . SER A 1 94 ? -7.259 -0.473 25.277 1.00 47.91 94 SER A O 1
ATOM 790 N N . ILE A 1 95 ? -7.558 -0.581 23.060 1.00 49.84 95 ILE A N 1
ATOM 791 C CA . ILE A 1 95 ? -8.091 0.783 22.929 1.00 49.84 95 ILE A CA 1
ATOM 792 C C . ILE A 1 95 ? -9.509 0.882 23.521 1.00 49.84 95 ILE A C 1
ATOM 794 O O . ILE A 1 95 ? -9.827 1.874 24.178 1.00 49.84 95 ILE A O 1
ATOM 798 N N . GLN A 1 96 ? -10.355 -0.140 23.361 1.00 48.25 96 GLN A N 1
ATOM 799 C CA . GLN A 1 96 ? -11.675 -0.166 24.001 1.00 48.25 96 GLN A CA 1
ATOM 800 C C . GLN A 1 96 ? -11.603 -0.252 25.524 1.00 48.25 96 GLN A C 1
ATOM 802 O O . GLN A 1 96 ? -12.3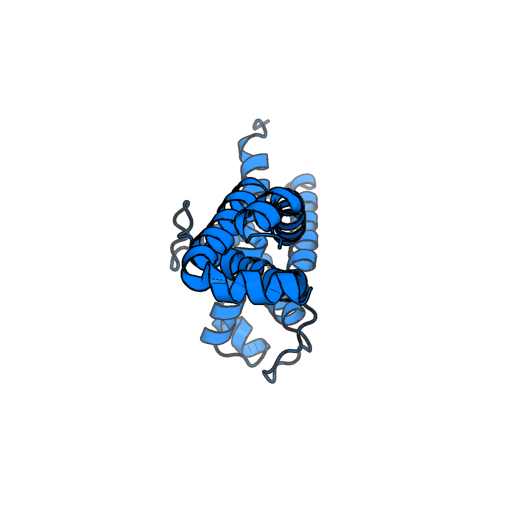68 0.439 26.193 1.00 48.25 96 GLN A O 1
ATOM 807 N N . GLU A 1 97 ? -10.703 -1.068 26.069 1.00 44.94 97 GLU A N 1
ATOM 808 C CA . GLU A 1 97 ? -10.505 -1.185 27.517 1.00 44.94 97 GLU A CA 1
ATOM 809 C C . GLU A 1 97 ? -9.957 0.114 28.110 1.00 44.94 97 GLU A C 1
ATOM 811 O O . GLU A 1 97 ? -10.387 0.528 29.187 1.00 44.94 97 GLU A O 1
ATOM 816 N N . SER A 1 98 ? -9.105 0.834 27.369 1.00 44.56 98 SER A N 1
ATOM 817 C CA . SER A 1 98 ? -8.602 2.130 27.825 1.00 44.56 98 SER A CA 1
ATOM 818 C C . SER A 1 98 ? -9.698 3.184 28.010 1.00 44.56 98 SER A C 1
ATOM 820 O O . SER A 1 98 ? -9.538 4.025 28.883 1.00 44.56 98 SER A O 1
ATOM 822 N N . ASN A 1 99 ? -10.836 3.115 27.295 1.00 45.22 99 ASN A N 1
ATOM 823 C CA . ASN A 1 99 ? -11.917 4.121 27.339 1.00 45.22 99 ASN A CA 1
ATOM 824 C C . ASN A 1 99 ? -12.614 4.278 28.704 1.00 45.22 99 ASN A C 1
ATOM 826 O O . ASN A 1 99 ? -13.407 5.210 28.861 1.00 45.22 99 ASN A O 1
ATOM 830 N N . GLN A 1 100 ? -12.355 3.401 29.678 1.00 45.22 100 GLN A N 1
ATOM 831 C CA . GLN A 1 100 ? -12.970 3.486 31.005 1.00 45.22 100 GLN A CA 1
ATOM 832 C C . GLN A 1 100 ? -12.211 4.397 31.992 1.00 45.22 100 GLN A C 1
ATOM 834 O O . GLN A 1 100 ? -12.855 4.905 32.904 1.00 45.22 100 GLN A O 1
ATOM 839 N N . ASP A 1 101 ? -10.922 4.700 31.764 1.00 44.94 101 ASP A N 1
ATOM 840 C CA . ASP A 1 101 ? -10.060 5.460 32.703 1.00 44.94 101 ASP A CA 1
ATOM 841 C C . ASP A 1 101 ? -9.206 6.560 32.023 1.00 44.94 101 ASP A C 1
ATOM 843 O O . ASP A 1 101 ? -8.099 6.885 32.449 1.00 44.94 101 ASP A O 1
ATOM 847 N N . ILE A 1 102 ? -9.709 7.160 30.941 1.00 47.78 102 ILE A N 1
ATOM 848 C CA . ILE A 1 102 ? -8.956 8.145 30.145 1.00 47.78 102 ILE A CA 1
ATOM 849 C C . ILE A 1 102 ? -8.985 9.535 30.797 1.00 47.78 102 ILE A C 1
ATOM 851 O O . ILE A 1 102 ? -10.043 10.154 30.953 1.00 47.78 102 ILE A O 1
ATOM 855 N N . THR A 1 103 ? -7.808 10.076 31.113 1.00 49.84 103 THR A N 1
ATOM 856 C CA . THR A 1 103 ? -7.651 11.487 31.511 1.00 49.84 103 THR A CA 1
ATOM 857 C C . THR A 1 103 ? -7.992 12.433 30.347 1.00 49.84 103 THR A C 1
ATOM 859 O O . THR A 1 103 ? -7.902 12.064 29.181 1.00 49.84 103 THR A O 1
ATOM 862 N N . ALA A 1 104 ? -8.372 13.691 30.608 1.00 46.22 104 ALA A N 1
ATOM 863 C CA . ALA A 1 104 ? -8.804 14.615 29.542 1.00 46.22 104 ALA A CA 1
ATOM 864 C C . ALA A 1 104 ? -7.802 14.750 28.368 1.00 46.22 104 ALA A C 1
ATOM 866 O O . ALA A 1 104 ? -8.227 14.946 27.233 1.00 46.22 104 ALA A O 1
ATOM 867 N N . THR A 1 105 ? -6.500 14.602 28.632 1.00 47.59 105 THR A N 1
ATOM 868 C CA . THR A 1 105 ? -5.418 14.649 27.635 1.00 47.59 105 THR A CA 1
ATOM 869 C C . THR A 1 105 ? -5.396 13.417 26.731 1.00 47.59 105 THR A C 1
ATOM 871 O O . THR A 1 105 ? -5.362 13.551 25.512 1.00 47.59 105 THR A O 1
ATOM 874 N N . GLU A 1 106 ? -5.503 12.217 27.301 1.00 54.94 106 GLU A N 1
ATOM 875 C CA . GLU A 1 106 ? -5.512 10.968 26.531 1.00 54.94 106 GLU A CA 1
ATOM 876 C C . GLU A 1 106 ? -6.762 10.856 25.642 1.00 54.94 106 GLU A C 1
ATOM 878 O O . GLU A 1 106 ? -6.724 10.220 24.593 1.00 54.94 106 GLU A O 1
ATOM 883 N N . LYS A 1 107 ? -7.862 11.527 26.013 1.00 57.34 107 LYS A N 1
ATOM 884 C CA . LYS A 1 107 ? -9.087 11.582 25.205 1.00 57.34 107 LYS A CA 1
ATOM 885 C C . LYS A 1 107 ? -8.902 12.415 23.936 1.00 57.34 107 LYS A C 1
ATOM 887 O O . LYS A 1 107 ? -9.464 12.071 22.902 1.00 57.34 107 LYS A O 1
ATOM 892 N N . VAL A 1 108 ? -8.131 13.500 24.019 1.00 58.31 108 VAL A N 1
ATOM 893 C CA . VAL A 1 108 ? -7.796 14.339 22.859 1.00 58.31 108 VAL A CA 1
ATOM 894 C C . VAL A 1 108 ? -6.876 13.574 21.913 1.00 58.31 108 VAL A C 1
ATOM 896 O O . VAL A 1 108 ? -7.173 13.493 20.729 1.00 58.31 108 VAL A O 1
ATOM 899 N N . GLU A 1 109 ? -5.842 12.917 22.444 1.00 59.78 109 GLU A N 1
ATOM 900 C CA . GLU A 1 109 ? -4.935 12.076 21.649 1.00 59.78 109 GLU A CA 1
ATOM 901 C C . GLU A 1 109 ? -5.668 10.919 20.952 1.00 59.78 109 GLU A C 1
ATOM 903 O O . GLU A 1 109 ? -5.348 10.570 19.817 1.00 59.78 109 GLU A O 1
ATOM 908 N N . LEU A 1 110 ? -6.676 10.337 21.611 1.00 64.38 110 LEU A N 1
ATOM 909 C CA . LEU A 1 110 ? -7.490 9.271 21.036 1.00 64.38 110 LEU A CA 1
ATOM 910 C C . LEU A 1 110 ? -8.422 9.778 19.923 1.00 64.38 110 LEU A C 1
ATOM 912 O O . LEU A 1 110 ? -8.586 9.106 18.909 1.00 64.38 110 LEU A O 1
ATOM 916 N N . GLU A 1 111 ? -9.039 10.951 20.087 1.00 67.31 111 GLU A N 1
ATOM 917 C CA . GLU A 1 111 ? -9.876 11.554 19.038 1.00 67.31 111 GLU A CA 1
ATOM 918 C C . GLU A 1 111 ? -9.033 12.026 17.840 1.00 67.31 111 GLU A C 1
ATOM 920 O O . GLU A 1 111 ? -9.455 11.831 16.698 1.00 67.31 111 GLU A O 1
ATOM 925 N N . ASP A 1 112 ? -7.823 12.548 18.068 1.00 70.44 112 ASP A N 1
ATOM 926 C CA . ASP A 1 112 ? -6.867 12.867 16.999 1.00 70.44 112 ASP A CA 1
ATOM 927 C C . ASP A 1 112 ? -6.438 11.598 16.248 1.00 70.44 112 ASP A C 1
ATOM 929 O O . ASP A 1 112 ? -6.460 11.575 15.015 1.00 70.44 112 ASP A O 1
ATOM 933 N N . PHE A 1 113 ? -6.170 10.506 16.976 1.00 71.50 113 PHE A N 1
ATOM 934 C CA . PHE A 1 113 ? -5.920 9.193 16.382 1.00 71.50 113 PHE A CA 1
ATOM 935 C C . PHE A 1 113 ? -7.107 8.733 15.518 1.00 71.50 113 PHE A C 1
ATOM 937 O O . PHE A 1 113 ? -6.935 8.317 14.374 1.00 71.50 113 PHE A O 1
ATOM 944 N N . TYR A 1 114 ? -8.342 8.828 16.015 1.00 69.12 114 TYR A N 1
ATOM 945 C CA . TYR A 1 114 ? -9.506 8.431 15.220 1.00 69.12 114 TYR A CA 1
ATOM 946 C C . TYR A 1 114 ? -9.680 9.282 13.964 1.00 69.12 114 TYR A C 1
ATOM 948 O O . TYR A 1 114 ? -10.050 8.747 12.918 1.00 69.12 114 TYR A O 1
ATOM 956 N N . LYS A 1 115 ? -9.412 10.585 14.052 1.00 75.19 115 LYS A N 1
ATOM 957 C CA . LYS A 1 115 ? -9.510 11.498 12.915 1.00 75.19 115 LYS A CA 1
ATOM 958 C C . LYS A 1 115 ? -8.490 11.151 11.832 1.00 75.19 115 LYS A C 1
ATOM 960 O O . LYS A 1 115 ? -8.876 10.962 10.680 1.00 75.19 115 LYS A O 1
ATOM 965 N N . GLU A 1 116 ? -7.225 11.003 12.204 1.00 79.38 116 GLU A N 1
ATOM 966 C CA . GLU A 1 116 ? -6.152 10.646 11.273 1.00 79.38 116 GLU A CA 1
ATOM 967 C C . GLU A 1 116 ? -6.376 9.251 10.666 1.00 79.38 116 GLU A C 1
ATOM 969 O O . GLU A 1 116 ? -6.251 9.067 9.455 1.00 79.38 116 GLU A O 1
ATOM 974 N N . ALA A 1 117 ? -6.838 8.283 11.463 1.00 75.06 117 ALA A N 1
ATOM 975 C CA . ALA A 1 117 ? -7.199 6.962 10.960 1.00 75.06 117 ALA A CA 1
ATOM 976 C C . ALA A 1 117 ? -8.335 7.020 9.921 1.00 75.06 117 ALA A C 1
ATOM 978 O O . ALA A 1 117 ? -8.279 6.331 8.903 1.00 75.06 117 ALA A O 1
ATOM 979 N N . VAL A 1 118 ? -9.364 7.846 10.137 1.00 76.12 118 VAL A N 1
ATOM 980 C CA . VAL A 1 118 ? -10.457 8.034 9.167 1.00 76.12 118 VAL A CA 1
ATOM 981 C C . VAL A 1 118 ? -9.947 8.668 7.871 1.00 76.12 118 VAL A C 1
ATOM 983 O O . VAL A 1 118 ? -10.323 8.202 6.793 1.00 76.12 118 VAL A O 1
ATOM 986 N N . GLU A 1 119 ? -9.071 9.669 7.959 1.00 80.31 119 GLU A N 1
ATOM 987 C CA . GLU A 1 119 ? -8.450 10.319 6.796 1.00 80.31 119 GLU A CA 1
ATOM 988 C C . GLU A 1 119 ? -7.592 9.331 5.984 1.00 80.31 119 GLU A C 1
ATOM 990 O O . GLU A 1 119 ? -7.720 9.262 4.763 1.00 80.31 119 GLU A O 1
ATOM 995 N N . LEU A 1 120 ? -6.794 8.486 6.645 1.00 80.62 120 LEU A N 1
ATOM 996 C CA . LEU A 1 120 ? -5.970 7.458 5.989 1.00 80.62 120 LEU A CA 1
ATOM 997 C C . LEU A 1 120 ? -6.791 6.348 5.319 1.00 80.62 120 LEU A C 1
ATOM 999 O O . LEU A 1 120 ? -6.348 5.729 4.347 1.00 80.62 120 LEU A O 1
ATOM 1003 N N . LEU A 1 121 ? -7.984 6.068 5.844 1.00 83.50 121 LEU A N 1
ATOM 1004 C CA . LEU A 1 121 ? -8.898 5.086 5.267 1.00 83.50 121 LEU A CA 1
ATOM 1005 C C . LEU A 1 121 ? -9.696 5.628 4.079 1.00 83.50 121 LEU A C 1
ATOM 1007 O O . LEU A 1 121 ? -10.364 4.823 3.418 1.00 83.50 121 LEU A O 1
ATOM 1011 N N . ASP A 1 122 ? -9.622 6.931 3.787 1.00 81.75 122 ASP A N 1
ATOM 1012 C CA . ASP A 1 122 ? -10.320 7.514 2.648 1.00 81.75 122 ASP A CA 1
ATOM 1013 C C . ASP A 1 122 ? -9.885 6.849 1.333 1.00 81.75 122 ASP A C 1
ATOM 1015 O O . ASP A 1 122 ? -8.712 6.581 1.051 1.00 81.75 122 ASP A O 1
ATOM 1019 N N . ASN A 1 123 ? -10.876 6.488 0.526 1.00 80.44 123 ASN A N 1
ATOM 1020 C CA . ASN A 1 123 ? -10.650 5.787 -0.723 1.00 80.44 123 ASN A CA 1
ATOM 1021 C C . ASN A 1 123 ? -11.847 5.959 -1.650 1.00 80.44 123 ASN A C 1
ATOM 1023 O O . ASN A 1 123 ? -12.823 5.217 -1.555 1.00 80.44 123 ASN A O 1
ATOM 1027 N N . SER A 1 124 ? -11.710 6.866 -2.616 1.00 84.06 124 SER A N 1
ATOM 1028 C CA . SER A 1 124 ? -12.745 7.220 -3.596 1.00 84.06 124 SER A CA 1
ATOM 1029 C C . SER A 1 124 ? -13.091 6.121 -4.606 1.00 84.06 124 SER A C 1
ATOM 1031 O O . SER A 1 124 ? -13.931 6.319 -5.487 1.00 84.06 124 SER A O 1
ATOM 1033 N N . ARG A 1 125 ? -12.464 4.938 -4.523 1.00 82.31 125 ARG A N 1
ATOM 1034 C CA . ARG A 1 125 ? -12.822 3.820 -5.394 1.00 82.31 125 ARG A CA 1
ATOM 1035 C C . ARG A 1 125 ? -14.271 3.429 -5.136 1.00 82.31 125 ARG A C 1
ATOM 1037 O O . ARG A 1 125 ? -14.620 3.016 -4.030 1.00 82.31 125 ARG A O 1
ATOM 1044 N N . ARG A 1 126 ? -15.073 3.464 -6.200 1.00 82.31 126 ARG A N 1
ATOM 1045 C CA . ARG A 1 126 ? -16.468 3.032 -6.169 1.00 82.31 126 ARG A CA 1
ATOM 1046 C C . ARG A 1 126 ? -16.582 1.589 -5.694 1.00 82.31 126 ARG A C 1
ATOM 1048 O O . ARG A 1 126 ? -15.859 0.702 -6.167 1.00 82.31 126 ARG A O 1
ATOM 1055 N N . LEU A 1 127 ? -17.500 1.370 -4.767 1.00 75.81 127 LEU A N 1
ATOM 1056 C CA . LEU A 1 127 ? -17.806 0.045 -4.275 1.00 75.81 127 LEU A CA 1
ATOM 1057 C C . LEU A 1 127 ? -18.633 -0.730 -5.312 1.00 75.81 127 LEU A C 1
ATOM 1059 O O . LEU A 1 127 ? -19.524 -0.179 -5.952 1.00 75.81 127 LEU A O 1
ATOM 1063 N N . ILE A 1 128 ? -18.304 -2.008 -5.509 1.00 67.75 128 ILE A N 1
ATOM 1064 C CA . ILE A 1 128 ? -19.007 -2.879 -6.469 1.00 67.75 128 ILE A CA 1
ATOM 1065 C C . ILE A 1 128 ? -20.185 -3.604 -5.794 1.00 67.75 128 ILE A C 1
ATOM 1067 O O . ILE A 1 128 ? -21.088 -4.070 -6.478 1.00 67.75 128 ILE A O 1
ATOM 1071 N N . SER A 1 129 ? -20.196 -3.704 -4.461 1.00 65.56 129 SER A N 1
ATOM 1072 C CA . SER A 1 129 ? -21.278 -4.358 -3.721 1.00 65.56 129 SER A CA 1
ATOM 1073 C C . SER A 1 129 ? -22.423 -3.405 -3.403 1.00 65.56 129 SER A C 1
ATOM 1075 O O . SER A 1 129 ? -22.192 -2.239 -3.094 1.00 65.56 129 SER A O 1
ATOM 1077 N N . GLU A 1 130 ? -23.639 -3.942 -3.364 1.00 64.06 130 GLU A N 1
ATOM 1078 C CA . GLU A 1 130 ? -24.825 -3.275 -2.824 1.00 64.06 130 GLU A CA 1
ATOM 1079 C C . GLU A 1 130 ? -24.750 -3.216 -1.288 1.00 64.06 130 GLU A C 1
ATOM 1081 O O . GLU A 1 130 ? -25.391 -3.985 -0.581 1.00 64.06 130 GLU A O 1
ATOM 1086 N N . CYS A 1 131 ? -23.929 -2.318 -0.750 1.00 61.28 131 CYS A N 1
ATOM 1087 C CA . CYS A 1 131 ? -24.128 -1.814 0.607 1.00 61.28 131 CYS A CA 1
ATOM 1088 C C . CYS A 1 131 ? -24.354 -0.308 0.524 1.00 61.28 131 CYS A C 1
ATOM 1090 O O . CYS A 1 131 ? -23.929 0.306 -0.448 1.00 61.28 131 CYS A O 1
ATOM 1092 N N . GLY A 1 132 ? -25.031 0.289 1.506 1.00 63.09 132 GLY A N 1
ATOM 1093 C CA . GLY A 1 132 ? -25.456 1.700 1.493 1.00 63.09 132 GLY A CA 1
ATOM 1094 C C . GLY A 1 132 ? -24.339 2.758 1.520 1.00 63.09 132 GLY A C 1
ATOM 1095 O O . GLY A 1 132 ? -24.579 3.856 2.005 1.00 63.09 132 GLY A O 1
ATOM 1096 N N . PHE A 1 133 ? -23.142 2.429 1.033 1.00 75.12 133 PHE A N 1
ATOM 1097 C CA . PHE A 1 133 ? -21.966 3.283 0.911 1.00 75.12 133 PHE A CA 1
ATOM 1098 C C . PHE A 1 133 ? -21.528 3.351 -0.551 1.00 75.12 133 PHE A C 1
ATOM 1100 O O . PHE A 1 133 ? -21.607 2.363 -1.285 1.00 75.12 133 PHE A O 1
ATOM 1107 N N . GLU A 1 134 ? -21.028 4.505 -0.971 1.00 72.19 134 GLU A N 1
ATOM 1108 C CA . GLU A 1 134 ? -20.652 4.762 -2.359 1.00 72.19 134 GLU A CA 1
ATOM 1109 C C . GLU A 1 134 ? -19.221 4.294 -2.650 1.00 72.19 134 GLU A C 1
ATOM 1111 O O . GLU A 1 134 ? -18.902 3.842 -3.760 1.00 72.19 134 GLU A O 1
ATOM 1116 N N . THR A 1 135 ? -18.354 4.357 -1.638 1.00 81.00 135 THR A N 1
ATOM 1117 C CA . THR A 1 135 ? -16.918 4.131 -1.786 1.00 81.00 135 THR A CA 1
ATOM 1118 C C . THR A 1 135 ? -16.366 3.045 -0.863 1.00 81.00 135 THR A C 1
ATOM 1120 O O . THR A 1 135 ? -16.904 2.715 0.194 1.00 81.00 135 THR A O 1
ATOM 1123 N N . VAL A 1 136 ? -15.227 2.475 -1.265 1.00 84.50 136 VAL A N 1
ATOM 1124 C CA . VAL A 1 136 ? -14.449 1.546 -0.432 1.00 84.50 136 VAL A CA 1
ATOM 1125 C C . VAL A 1 136 ? -13.979 2.218 0.860 1.00 84.50 136 VAL A C 1
ATOM 1127 O O . VAL A 1 136 ? -13.865 1.533 1.880 1.00 84.50 136 VAL A O 1
ATOM 1130 N N . GLY A 1 137 ? -13.681 3.519 0.809 1.00 78.62 137 GLY A N 1
ATOM 1131 C CA . GLY A 1 137 ? -13.216 4.297 1.953 1.00 78.62 137 G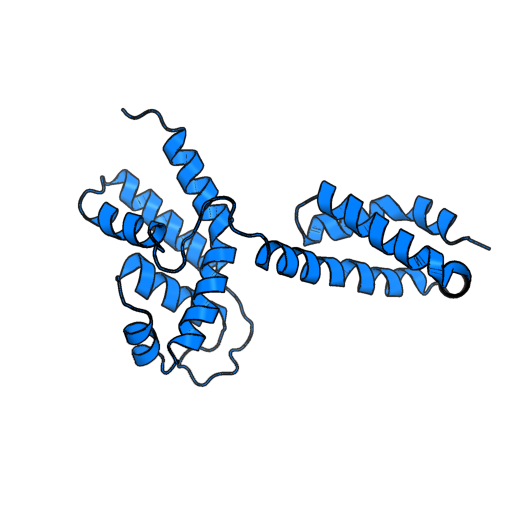LY A CA 1
ATOM 1132 C C . GLY A 1 137 ? -14.277 4.396 3.036 1.00 78.62 137 GLY A C 1
ATOM 1133 O O . GLY A 1 137 ? -14.031 3.978 4.164 1.00 78.62 137 GLY A O 1
ATOM 1134 N N . GLU A 1 138 ? -15.488 4.809 2.668 1.00 74.31 138 GLU A N 1
ATOM 1135 C CA . GLU A 1 138 ? -16.625 4.926 3.592 1.00 74.31 138 GLU A CA 1
ATOM 1136 C C . GLU A 1 138 ? -16.930 3.604 4.307 1.00 74.31 138 GLU A C 1
ATOM 1138 O O . GLU A 1 138 ? -17.102 3.573 5.525 1.00 74.31 138 GLU A O 1
ATOM 1143 N N . VAL A 1 139 ? -16.915 2.484 3.573 1.00 80.75 139 VAL A N 1
ATOM 1144 C CA . VAL A 1 139 ? -17.101 1.150 4.167 1.00 80.75 139 VAL A CA 1
ATOM 1145 C C . VAL A 1 139 ? -16.021 0.858 5.206 1.00 80.75 139 VAL A C 1
ATOM 1147 O O . VAL A 1 139 ? -16.311 0.333 6.281 1.00 80.75 139 VAL A O 1
ATOM 1150 N N . ARG A 1 140 ? -14.760 1.183 4.908 1.00 86.94 140 ARG A N 1
ATOM 1151 C CA . ARG A 1 140 ? -13.643 0.924 5.823 1.00 86.94 140 ARG A CA 1
ATOM 1152 C C . ARG A 1 140 ? -13.687 1.822 7.050 1.00 86.94 140 ARG A C 1
ATOM 1154 O O . ARG A 1 140 ? -13.508 1.316 8.152 1.00 86.94 140 ARG A O 1
ATOM 1161 N N . GLN A 1 141 ? -13.965 3.109 6.870 1.00 79.00 141 GLN A N 1
ATOM 1162 C CA . GLN A 1 141 ? -14.155 4.061 7.963 1.00 79.00 141 GLN A CA 1
ATOM 1163 C C . GLN A 1 141 ? -15.293 3.603 8.882 1.00 79.00 141 GLN A C 1
ATOM 1165 O O . GLN A 1 141 ? -15.124 3.555 10.099 1.00 79.00 141 GLN A O 1
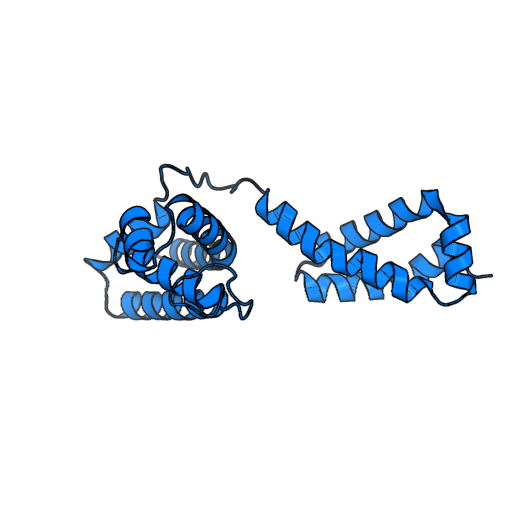ATOM 1170 N N . TYR A 1 142 ? -16.421 3.170 8.309 1.00 76.69 142 TYR A N 1
ATOM 1171 C CA . TYR A 1 142 ? -17.544 2.646 9.080 1.00 76.69 142 TYR A CA 1
ATOM 1172 C C . TYR A 1 142 ? -17.168 1.385 9.868 1.00 76.69 142 TYR A C 1
ATOM 1174 O O . TYR A 1 142 ? -17.437 1.312 11.066 1.00 76.69 142 TYR A O 1
ATOM 1182 N N . ILE A 1 143 ? -16.519 0.405 9.226 1.00 81.88 143 ILE A N 1
ATOM 1183 C CA . ILE A 1 143 ? -16.054 -0.822 9.895 1.00 81.88 143 ILE A CA 1
ATOM 1184 C C . ILE A 1 143 ? -15.093 -0.479 11.037 1.00 81.88 143 ILE A C 1
ATOM 1186 O O . ILE A 1 143 ? -15.248 -1.014 12.132 1.00 81.88 143 ILE A O 1
ATOM 1190 N N . PHE A 1 144 ? -14.136 0.421 10.802 1.00 81.56 144 PHE A N 1
ATOM 1191 C CA . PHE A 1 144 ? -13.181 0.870 11.811 1.00 81.56 144 PHE A CA 1
ATOM 1192 C C . PHE A 1 144 ? -13.891 1.489 13.018 1.00 81.56 144 PHE A C 1
ATOM 1194 O O . PHE A 1 144 ? -13.692 1.030 14.138 1.00 81.56 144 PHE A O 1
ATOM 1201 N N . VAL A 1 145 ? -14.792 2.452 12.809 1.00 72.38 145 VAL A N 1
ATOM 1202 C CA . VAL A 1 145 ? -15.536 3.082 13.909 1.00 72.38 145 VAL A CA 1
ATOM 1203 C C . VAL A 1 145 ? -16.396 2.059 14.656 1.00 72.38 145 VAL A C 1
ATOM 1205 O O . VAL A 1 145 ? -16.382 2.017 15.883 1.00 72.38 145 VAL A O 1
ATOM 1208 N N . GLN A 1 146 ? -17.138 1.202 13.951 1.00 71.75 146 GLN A N 1
ATOM 1209 C CA . GLN A 1 146 ? -18.023 0.246 14.620 1.00 71.75 146 GLN A CA 1
ATOM 1210 C C . GLN A 1 146 ? -17.265 -0.829 15.403 1.00 71.75 146 GLN A C 1
ATOM 1212 O O . GLN A 1 146 ? -17.729 -1.227 16.469 1.00 71.75 146 GLN A O 1
ATOM 1217 N N . TYR A 1 147 ? -16.124 -1.288 14.895 1.00 74.56 147 TYR A N 1
ATOM 1218 C CA . TYR A 1 147 ? -15.324 -2.305 15.566 1.00 74.56 147 TYR A CA 1
ATOM 1219 C C . TYR A 1 147 ? -14.499 -1.702 16.710 1.00 74.56 147 TYR A C 1
ATOM 1221 O O . TYR A 1 147 ? -14.609 -2.143 17.846 1.00 74.56 147 TYR A O 1
ATOM 1229 N N . VAL A 1 148 ? -13.728 -0.648 16.431 1.00 69.25 148 VAL A N 1
ATOM 1230 C CA . VAL A 1 148 ? -12.743 -0.086 17.370 1.00 69.25 148 VAL A CA 1
ATOM 1231 C C . VAL A 1 148 ? -13.384 0.824 18.408 1.00 69.25 148 VAL A C 1
ATOM 1233 O O . VAL A 1 148 ? -13.064 0.734 19.587 1.00 69.25 148 VAL A O 1
ATOM 1236 N N . ARG A 1 149 ? -14.303 1.703 17.997 1.00 64.75 149 ARG A N 1
ATOM 1237 C CA . ARG A 1 149 ? -14.936 2.658 18.919 1.00 64.75 149 ARG A CA 1
ATOM 1238 C C . ARG A 1 149 ? -16.141 2.045 19.627 1.00 64.75 149 ARG A C 1
ATOM 1240 O O . ARG A 1 149 ? -16.330 2.274 20.817 1.00 64.75 149 ARG A O 1
ATOM 1247 N N . ASN A 1 150 ? -16.952 1.271 18.903 1.00 64.06 150 ASN A N 1
ATOM 1248 C CA . ASN A 1 150 ? -18.244 0.790 19.406 1.00 64.06 150 ASN A CA 1
ATOM 1249 C C . ASN A 1 150 ? -18.258 -0.694 19.814 1.00 64.06 150 ASN A C 1
ATOM 1251 O O . ASN A 1 150 ? -19.276 -1.147 20.331 1.00 64.06 150 ASN A O 1
ATOM 1255 N N . GLY A 1 151 ? -17.183 -1.455 19.579 1.00 63.94 151 GLY A N 1
ATOM 1256 C CA . GLY A 1 151 ? -17.067 -2.850 20.026 1.00 63.94 151 GLY A CA 1
ATOM 1257 C C . GLY A 1 151 ? -17.985 -3.843 19.340 1.00 63.94 151 GLY A C 1
ATOM 1258 O O . GLY A 1 151 ? -18.279 -4.894 19.904 1.00 63.94 151 GLY A O 1
ATOM 1259 N N . ARG A 1 152 ? -18.494 -3.513 18.152 1.00 68.56 152 ARG A N 1
ATOM 1260 C CA . ARG A 1 152 ? -19.364 -4.425 17.409 1.00 68.56 152 ARG A CA 1
ATOM 1261 C C . ARG A 1 152 ? -18.543 -5.526 16.760 1.00 68.56 152 ARG A C 1
ATOM 1263 O O . ARG A 1 152 ? -17.501 -5.277 16.162 1.00 68.56 152 ARG A O 1
ATOM 1270 N N . THR A 1 153 ? -19.078 -6.736 16.766 1.00 77.94 153 THR A N 1
ATOM 1271 C CA . THR A 1 153 ? -18.502 -7.879 16.055 1.00 77.94 153 THR A CA 1
ATOM 1272 C C . THR A 1 153 ? -18.647 -7.726 14.536 1.00 77.94 153 THR A C 1
ATOM 1274 O O . THR A 1 153 ? -19.556 -7.059 14.032 1.00 77.94 153 THR A O 1
ATOM 1277 N N . PHE A 1 154 ? -17.812 -8.420 13.756 1.00 79.88 154 PHE A N 1
ATOM 1278 C CA . PHE A 1 154 ? -17.936 -8.418 12.289 1.00 79.88 154 PHE A CA 1
ATOM 1279 C C . PHE A 1 154 ? -19.289 -8.934 11.791 1.00 79.88 154 PHE A C 1
ATOM 1281 O O . PHE A 1 154 ? -19.766 -8.490 10.747 1.00 79.88 154 PHE A O 1
ATOM 1288 N N . GLN A 1 155 ? -19.923 -9.853 12.525 1.00 75.44 155 GLN A N 1
ATOM 1289 C CA . GLN A 1 155 ? -21.264 -10.331 12.188 1.00 75.44 155 GLN A CA 1
ATOM 1290 C C . GLN A 1 155 ? -22.320 -9.235 12.362 1.00 75.44 155 GLN A C 1
ATOM 1292 O O . GLN A 1 155 ? -23.197 -9.098 11.511 1.00 75.44 155 GLN A O 1
ATOM 1297 N N . GLU A 1 156 ? -22.240 -8.437 13.427 1.00 69.50 156 GLU A N 1
ATOM 1298 C CA . GLU A 1 156 ? -23.159 -7.316 13.654 1.00 69.50 156 GLU A CA 1
ATOM 1299 C C . GLU A 1 156 ? -22.954 -6.206 12.628 1.00 69.50 156 GLU A C 1
ATOM 1301 O O . GLU A 1 156 ? -23.926 -5.719 12.054 1.00 69.50 156 GLU A O 1
ATOM 1306 N N . ILE A 1 157 ? -21.699 -5.854 12.339 1.00 74.19 157 ILE A N 1
ATOM 1307 C CA . ILE A 1 157 ? -21.364 -4.849 11.323 1.00 74.19 157 ILE A CA 1
ATOM 1308 C C . ILE A 1 157 ? -21.867 -5.300 9.949 1.00 74.19 157 ILE A C 1
ATOM 1310 O O . ILE A 1 157 ? -22.535 -4.534 9.258 1.00 74.19 157 ILE A O 1
ATOM 1314 N N . GLY A 1 158 ? -21.620 -6.560 9.580 1.00 70.19 158 GLY A N 1
ATOM 1315 C CA . GLY A 1 158 ? -22.100 -7.138 8.327 1.00 70.19 158 GLY A CA 1
ATOM 1316 C C . GLY A 1 158 ? -23.620 -7.067 8.181 1.00 70.19 158 GLY A C 1
ATOM 1317 O O . GLY A 1 158 ? -24.113 -6.662 7.130 1.00 70.19 158 GLY A O 1
ATOM 1318 N N . LYS A 1 159 ? -24.373 -7.361 9.251 1.00 73.75 159 LYS A N 1
ATOM 1319 C CA . LYS A 1 159 ? -25.840 -7.218 9.261 1.00 73.75 159 LYS A CA 1
ATOM 1320 C C . LYS A 1 159 ? -26.297 -5.773 9.058 1.00 73.75 159 LYS A C 1
ATOM 1322 O O . LYS A 1 159 ? -27.272 -5.559 8.347 1.00 73.75 159 LYS A O 1
ATOM 1327 N N . LEU A 1 160 ? -25.611 -4.799 9.660 1.00 72.81 160 LEU A N 1
ATOM 1328 C CA . LEU A 1 160 ? -25.975 -3.381 9.552 1.00 72.81 160 LEU A CA 1
ATOM 1329 C C . LEU A 1 160 ? -25.817 -2.839 8.133 1.00 72.81 160 LEU A C 1
ATOM 1331 O O . LEU A 1 160 ? -26.593 -1.983 7.719 1.00 72.81 160 LEU A O 1
ATOM 1335 N N . ILE A 1 161 ? -24.818 -3.332 7.402 1.00 75.94 161 ILE A N 1
ATOM 1336 C CA . ILE A 1 161 ? -24.449 -2.779 6.095 1.00 75.94 161 ILE A CA 1
ATOM 1337 C C . ILE A 1 161 ? -24.730 -3.742 4.939 1.00 75.94 161 ILE A C 1
ATOM 1339 O O . ILE A 1 161 ? -24.365 -3.459 3.808 1.00 75.94 161 ILE A O 1
ATOM 1343 N N . GLY A 1 162 ? -25.378 -4.881 5.193 1.00 71.12 162 GLY A N 1
ATOM 1344 C CA . GLY A 1 162 ? -25.723 -5.853 4.151 1.00 71.12 162 GLY A CA 1
ATOM 1345 C C . GLY A 1 162 ? -24.518 -6.597 3.561 1.00 71.12 162 GLY A C 1
ATOM 1346 O O . GLY A 1 162 ? -24.559 -7.033 2.415 1.00 71.12 162 GLY A O 1
ATOM 1347 N N . MET A 1 163 ? -23.434 -6.757 4.324 1.00 78.44 163 MET A N 1
ATOM 1348 C CA . MET A 1 163 ? -22.226 -7.473 3.900 1.00 78.44 163 MET A CA 1
ATOM 1349 C C . MET A 1 163 ? -22.037 -8.784 4.665 1.00 78.44 163 MET A C 1
ATOM 1351 O O . MET A 1 163 ? -22.370 -8.912 5.842 1.00 78.44 163 MET A O 1
ATOM 1355 N N . THR A 1 164 ? -21.433 -9.775 4.009 1.00 79.88 164 THR A N 1
ATOM 1356 C CA . THR A 1 164 ? -21.059 -11.030 4.670 1.00 79.88 164 THR A CA 1
ATOM 1357 C C . THR A 1 164 ? -19.890 -10.817 5.630 1.00 79.88 164 THR A C 1
ATOM 1359 O O . THR A 1 164 ? -19.033 -9.960 5.409 1.00 79.88 164 THR A O 1
ATOM 1362 N N . HIS A 1 165 ? -19.790 -11.668 6.655 1.00 77.69 165 HIS A N 1
ATOM 1363 C CA . HIS A 1 165 ? -18.642 -11.703 7.568 1.00 77.69 165 HIS A CA 1
ATOM 1364 C C . HIS A 1 165 ? -17.294 -11.745 6.824 1.00 77.69 165 HIS A C 1
ATOM 1366 O O . HIS A 1 165 ? -16.342 -11.064 7.196 1.00 77.69 165 HIS A O 1
ATOM 1372 N N . GLN A 1 166 ? -17.215 -12.528 5.745 1.00 77.31 166 GLN A N 1
ATOM 1373 C CA . GLN A 1 166 ? -16.002 -12.666 4.937 1.00 77.31 166 GLN A CA 1
ATOM 1374 C C . GLN A 1 166 ? -15.622 -11.346 4.258 1.00 77.31 166 GLN A C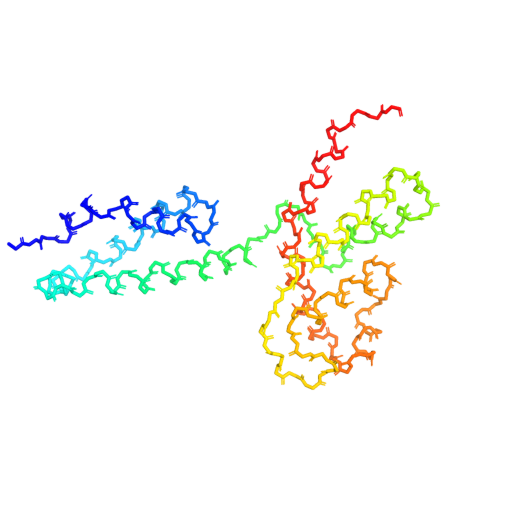 1
ATOM 1376 O O . GLN A 1 166 ? -14.453 -10.967 4.285 1.00 77.31 166 GLN A O 1
ATOM 1381 N N . ASN A 1 167 ? -16.597 -10.612 3.716 1.00 79.69 167 ASN A N 1
ATOM 1382 C CA . ASN A 1 167 ? -16.348 -9.301 3.121 1.00 79.69 167 ASN A CA 1
ATOM 1383 C C . ASN A 1 167 ? -15.888 -8.295 4.182 1.00 79.69 167 ASN A C 1
ATOM 1385 O O . ASN A 1 167 ? -14.878 -7.624 3.973 1.00 79.69 167 ASN A O 1
ATOM 1389 N N . ILE A 1 168 ? -16.550 -8.254 5.345 1.00 79.38 168 ILE A N 1
ATOM 1390 C CA . ILE A 1 168 ? -16.113 -7.419 6.475 1.00 79.38 168 ILE A CA 1
ATOM 1391 C C . ILE A 1 168 ? -14.665 -7.742 6.858 1.00 79.38 168 ILE A C 1
ATOM 1393 O O . ILE A 1 168 ? -13.845 -6.834 6.953 1.00 79.38 168 ILE A O 1
ATOM 1397 N N . SER A 1 169 ? -14.316 -9.026 6.979 1.00 77.94 169 SER A N 1
ATOM 1398 C CA . SER A 1 169 ? -12.956 -9.468 7.306 1.00 77.94 169 SER A CA 1
ATOM 1399 C C . SER A 1 169 ? -11.922 -9.025 6.260 1.00 77.94 169 SER A C 1
ATOM 1401 O O . SER A 1 169 ? -10.830 -8.585 6.617 1.00 77.94 169 SER A O 1
ATOM 1403 N N . VAL A 1 170 ? -12.254 -9.067 4.964 1.00 83.12 170 VAL A N 1
ATOM 1404 C CA . VAL A 1 170 ? -11.364 -8.577 3.894 1.00 83.12 170 VAL A CA 1
ATOM 1405 C C . VAL A 1 170 ? -11.125 -7.070 4.012 1.00 83.12 170 VAL A C 1
ATOM 1407 O O . VAL A 1 170 ? -9.981 -6.623 3.895 1.00 83.12 170 VAL A O 1
ATOM 1410 N N . HIS A 1 171 ? -12.176 -6.284 4.259 1.00 84.38 171 HIS A N 1
ATOM 1411 C CA . HIS A 1 171 ? -12.037 -4.844 4.483 1.00 84.38 171 HIS A CA 1
ATOM 1412 C C . HIS A 1 171 ? -11.243 -4.553 5.759 1.00 84.38 171 HIS A C 1
ATOM 1414 O O . HIS A 1 171 ? -10.345 -3.715 5.727 1.00 84.38 171 HIS A O 1
ATOM 1420 N N . TYR A 1 172 ? -11.493 -5.300 6.831 1.00 83.62 172 TYR A N 1
ATOM 1421 C CA . TYR A 1 172 ? -10.788 -5.166 8.099 1.00 83.62 172 TYR A CA 1
ATOM 1422 C C . TYR A 1 172 ? -9.292 -5.468 7.987 1.00 83.62 172 TYR A C 1
ATOM 1424 O O . TYR A 1 172 ? -8.471 -4.671 8.426 1.00 83.62 172 TYR A O 1
ATOM 1432 N N . LYS A 1 173 ? -8.903 -6.541 7.288 1.00 80.56 173 LYS A N 1
ATOM 1433 C CA . LYS A 1 173 ? -7.484 -6.821 7.002 1.00 80.56 173 LYS A CA 1
ATOM 1434 C C . LYS A 1 173 ? -6.800 -5.660 6.278 1.00 80.56 173 LYS A C 1
ATOM 1436 O O . LYS A 1 173 ? -5.625 -5.399 6.506 1.00 80.56 173 LYS A O 1
ATOM 1441 N N . LYS A 1 174 ? -7.523 -4.952 5.402 1.00 81.25 174 LYS A N 1
ATOM 1442 C CA . LYS A 1 174 ? -6.997 -3.753 4.733 1.00 81.25 174 LYS A CA 1
ATOM 1443 C C . LYS A 1 174 ? -6.907 -2.553 5.668 1.00 81.25 174 LYS A C 1
ATOM 1445 O O . LYS A 1 174 ? -5.930 -1.827 5.557 1.00 81.25 174 LYS A O 1
ATOM 1450 N N . ILE A 1 175 ? -7.874 -2.372 6.566 1.00 83.56 175 ILE A N 1
ATOM 1451 C CA . ILE A 1 175 ? -7.828 -1.339 7.610 1.00 83.56 175 ILE A CA 1
ATOM 1452 C C . ILE A 1 175 ? -6.582 -1.524 8.469 1.00 83.56 175 ILE A C 1
ATOM 1454 O O . ILE A 1 175 ? -5.806 -0.586 8.589 1.00 83.56 175 ILE A O 1
ATOM 1458 N N . VAL A 1 176 ? -6.355 -2.740 8.982 1.00 78.94 176 VAL A N 1
ATOM 1459 C CA . VAL A 1 176 ? -5.180 -3.051 9.808 1.00 78.94 176 VAL A CA 1
ATOM 1460 C C . VAL A 1 176 ? -3.908 -2.646 9.080 1.00 78.94 176 VAL A C 1
ATOM 1462 O O . VAL A 1 176 ? -3.166 -1.837 9.602 1.00 78.94 176 VAL A O 1
ATOM 1465 N N . VAL A 1 177 ? -3.707 -3.094 7.839 1.00 77.62 177 VAL A N 1
ATOM 1466 C CA . VAL A 1 177 ? -2.476 -2.780 7.095 1.00 77.62 177 VAL A CA 1
ATOM 1467 C C . VAL A 1 177 ? -2.297 -1.282 6.828 1.00 77.62 177 VAL A C 1
ATOM 1469 O O . VAL A 1 177 ? -1.174 -0.795 6.885 1.00 77.62 177 VAL A O 1
ATOM 1472 N N . ILE A 1 178 ? -3.375 -0.552 6.526 1.00 77.94 178 ILE A N 1
ATOM 1473 C CA . ILE A 1 178 ? -3.305 0.902 6.305 1.00 77.94 178 ILE A CA 1
ATOM 1474 C C . ILE A 1 178 ? -2.923 1.624 7.600 1.00 77.94 178 ILE A C 1
ATOM 1476 O O . ILE A 1 178 ? -2.141 2.567 7.563 1.00 77.94 178 ILE A O 1
ATOM 1480 N N . LEU A 1 179 ? -3.463 1.173 8.733 1.00 80.81 179 LEU A N 1
ATOM 1481 C CA . LEU A 1 179 ? -3.284 1.831 10.022 1.00 80.81 179 LEU A CA 1
ATOM 1482 C C . LEU A 1 179 ? -2.081 1.310 10.816 1.00 80.81 179 LEU A C 1
ATOM 1484 O O . LEU A 1 179 ? -1.670 1.985 11.750 1.00 80.81 179 LEU A O 1
ATOM 1488 N N . THR A 1 180 ? -1.485 0.163 10.467 1.00 76.56 180 THR A N 1
ATOM 1489 C CA . THR A 1 180 ? -0.333 -0.414 11.183 1.00 76.56 180 THR A CA 1
ATOM 1490 C C . THR A 1 180 ? 0.804 0.593 11.394 1.00 76.56 180 THR A C 1
ATOM 1492 O O . THR A 1 180 ? 1.226 0.710 12.539 1.00 76.56 180 THR A O 1
ATOM 1495 N N . PRO A 1 181 ? 1.261 1.374 10.393 1.00 73.12 181 PRO A N 1
ATOM 1496 C CA . PRO A 1 181 ? 2.350 2.334 10.609 1.00 73.12 181 PRO A CA 1
ATOM 1497 C C . PRO A 1 181 ? 2.000 3.401 11.654 1.00 73.12 181 PRO A C 1
ATOM 1499 O O . PRO A 1 181 ? 2.792 3.709 12.540 1.00 73.12 181 PRO A O 1
ATOM 1502 N N . MET A 1 182 ? 0.774 3.918 11.584 1.00 75.69 182 MET A N 1
ATOM 1503 C CA . MET A 1 182 ? 0.253 4.913 12.517 1.00 75.69 182 MET A CA 1
ATOM 1504 C C . MET A 1 182 ? 0.096 4.329 13.932 1.00 75.69 182 MET A C 1
ATOM 1506 O O . MET A 1 182 ? 0.408 4.974 14.931 1.00 75.69 182 MET A O 1
ATOM 1510 N N . ILE A 1 183 ? -0.361 3.080 14.020 1.00 70.94 183 ILE A N 1
ATOM 1511 C CA . ILE A 1 183 ? -0.487 2.325 15.267 1.00 70.94 183 ILE A CA 1
ATOM 1512 C C . ILE A 1 183 ? 0.888 2.106 15.908 1.00 70.94 183 ILE A C 1
ATOM 1514 O O . ILE A 1 183 ? 1.057 2.364 17.098 1.00 70.94 183 ILE A O 1
ATOM 1518 N N . GLU A 1 184 ? 1.874 1.657 15.133 1.00 65.44 184 GLU A N 1
ATOM 1519 C CA . GLU A 1 184 ? 3.244 1.436 15.601 1.00 65.44 184 GLU A CA 1
ATOM 1520 C C . GLU A 1 184 ? 3.883 2.737 16.093 1.00 65.44 184 GLU A C 1
ATOM 1522 O O . GLU A 1 184 ? 4.523 2.745 17.145 1.00 65.44 184 GLU A O 1
ATOM 1527 N N . GLU A 1 185 ? 3.653 3.852 15.397 1.00 67.25 185 GLU A N 1
ATOM 1528 C CA . GLU A 1 185 ? 4.108 5.169 15.833 1.00 67.25 185 GLU A CA 1
ATOM 1529 C C . GLU A 1 185 ? 3.435 5.608 17.142 1.00 67.25 185 GLU A C 1
ATOM 1531 O O . GLU A 1 185 ? 4.111 6.069 18.066 1.00 67.25 185 GLU A O 1
ATOM 1536 N N . PHE A 1 186 ? 2.121 5.420 17.267 1.00 65.75 186 PHE A N 1
ATOM 1537 C CA . PHE A 1 186 ? 1.380 5.749 18.484 1.00 65.75 186 PHE A CA 1
ATOM 1538 C C . PHE A 1 186 ? 1.864 4.928 19.694 1.00 65.75 186 PHE A C 1
ATOM 1540 O O . PHE A 1 186 ? 2.102 5.479 20.773 1.00 65.75 186 PHE A O 1
ATOM 1547 N N . ILE A 1 187 ? 2.094 3.622 19.511 1.00 61.69 187 ILE A N 1
ATOM 1548 C CA . ILE A 1 187 ? 2.661 2.739 20.545 1.00 61.69 187 ILE A CA 1
ATOM 1549 C C . ILE A 1 187 ? 4.099 3.149 20.879 1.00 61.69 187 ILE A C 1
ATOM 1551 O O . ILE A 1 187 ? 4.452 3.272 22.054 1.00 61.69 187 ILE A O 1
ATOM 1555 N N . GLY A 1 188 ? 4.932 3.382 19.863 1.00 55.88 188 GLY A N 1
ATOM 1556 C CA . GLY A 1 188 ? 6.330 3.775 20.028 1.00 55.88 188 GLY A CA 1
ATOM 1557 C C . GLY A 1 188 ? 6.483 5.097 20.782 1.00 55.88 188 GLY A C 1
ATOM 1558 O O . GLY A 1 188 ? 7.377 5.233 21.621 1.00 55.88 188 GLY A O 1
ATOM 1559 N N . ARG A 1 189 ? 5.571 6.051 20.563 1.00 57.62 189 ARG A N 1
ATOM 1560 C CA . ARG A 1 189 ? 5.484 7.292 21.347 1.00 57.62 189 ARG A CA 1
ATOM 1561 C C . ARG A 1 189 ? 5.105 7.009 22.806 1.00 57.62 189 ARG A C 1
ATOM 1563 O O . ARG A 1 189 ? 5.785 7.507 23.704 1.00 57.62 189 ARG A O 1
ATOM 1570 N N . LYS A 1 190 ? 4.105 6.158 23.074 1.00 50.59 190 LYS A N 1
ATOM 1571 C CA . LYS A 1 190 ? 3.703 5.799 24.452 1.00 50.59 190 LYS A CA 1
ATOM 1572 C C . LYS A 1 190 ? 4.776 5.029 25.231 1.00 50.59 190 LYS A C 1
ATOM 1574 O O . LYS A 1 190 ? 4.928 5.271 26.424 1.00 50.59 190 LYS A O 1
ATOM 1579 N N . LEU A 1 191 ? 5.557 4.158 24.587 1.00 45.34 191 LEU A N 1
ATOM 1580 C CA . LEU A 1 191 ? 6.670 3.439 25.233 1.00 45.34 191 LEU A CA 1
ATOM 1581 C C . LEU A 1 191 ? 7.832 4.364 25.631 1.00 45.34 191 LEU A C 1
ATOM 1583 O O . LEU A 1 191 ? 8.504 4.109 26.628 1.00 45.34 191 LEU A O 1
ATOM 1587 N N . ASN A 1 192 ? 8.048 5.442 24.876 1.00 40.78 192 ASN A N 1
ATOM 1588 C CA . ASN A 1 192 ? 9.120 6.411 25.118 1.00 40.78 192 ASN A CA 1
ATOM 1589 C C . ASN A 1 192 ? 8.697 7.601 25.992 1.00 40.78 192 ASN A C 1
ATOM 1591 O O . ASN A 1 192 ? 9.524 8.457 26.310 1.00 40.78 192 ASN A O 1
ATOM 1595 N N . THR A 1 193 ? 7.428 7.673 26.397 1.00 39.00 193 THR A N 1
ATOM 1596 C CA . THR A 1 193 ? 6.961 8.720 27.307 1.00 39.00 193 THR A CA 1
ATOM 1597 C C . THR A 1 193 ? 7.233 8.265 28.746 1.00 39.00 193 THR A C 1
ATOM 1599 O O . THR A 1 193 ? 6.689 7.240 29.163 1.00 39.00 193 THR A O 1
ATOM 1602 N N . PRO A 1 194 ? 8.080 8.960 29.533 1.00 35.56 194 PRO A N 1
ATOM 1603 C CA . PRO A 1 194 ? 8.318 8.573 30.917 1.00 35.56 194 PRO A CA 1
ATOM 1604 C C . PRO A 1 194 ? 6.997 8.658 31.682 1.00 35.56 194 PRO A C 1
ATOM 1606 O O . PRO A 1 194 ? 6.370 9.719 31.724 1.00 35.56 194 PRO A O 1
ATOM 1609 N N . ARG A 1 195 ? 6.580 7.534 32.275 1.00 37.03 195 ARG A N 1
ATOM 1610 C CA . ARG A 1 195 ? 5.446 7.495 33.204 1.00 37.03 195 ARG A CA 1
ATOM 1611 C C . ARG A 1 195 ? 5.721 8.512 34.316 1.00 37.03 195 ARG A C 1
ATOM 1613 O O . ARG A 1 195 ? 6.706 8.361 35.039 1.00 37.03 195 ARG A O 1
ATOM 1620 N N . LYS A 1 196 ? 4.906 9.563 34.384 1.00 36.22 196 LYS A N 1
ATOM 1621 C CA . LYS A 1 196 ? 4.871 10.500 35.510 1.00 36.22 196 LYS A CA 1
ATOM 1622 C C . LYS A 1 196 ? 3.917 9.992 36.574 1.00 36.22 196 LYS A C 1
ATOM 1624 O O . LYS A 1 196 ? 2.866 9.445 36.180 1.00 36.22 196 LYS A O 1
#

Foldseek 3Di:
DQFLVNVCVVCVVVLLVVLCVLQVDNVLSSVQSVVVSVVCVVVRVVLVVCVVVVNNVVVVVVSSVVVSVVVVVVLLVPCPPPPCPVVCVPLLVVLVVCVVPDDPVNVVVVVVLLVVLLVLLDAQDADPDPWPDGGLSVLLNQLCCCCRVVVDDLPRSCVVGVHDSVVSVVSVSVSCSSCVVVSCVVVVVVVPDPDD

Secondary structure (DSSP, 8-state):
---HHHHHHHHHHHHHHHHHHHHS-HHHHHHHHHHHHHHHHTTHHHHHHHHHTT-HHHHHHHHHHHHHHHHHHHHTTS--SS---TT--HHHHHHHHHTTS--HHHHHHHHHHHHHHHHHT---PBP-S-SS-SBHHHHHHHHHIIIIIT---HHHHHHHHT--HHHHHHHHHHHHHHHHHHHHHHHHHHHHS---

Radius of gyration: 22.37 Å; chains: 1; bounding box: 50×30×67 Å

InterPro domains:
  IPR013324 RNA polymerase sigma factor, region 3/4-like [SSF88659] (108-184)
  IPR013325 RNA polymerase sigma factor, region 2 [SSF88946] (5-86)
  IPR014284 RNA polymerase sigma-70-like domain [TIGR02937] (4-176)

pLDDT: mean 72.12, std 17.82, range [29.97, 95.25]

Organism: NCBI:txid412755

Sequence (196 aa):
MITLEQYYDDNYIKWVNLLTAMIHDREEAEDRVQDIFIGLLSRKEFCEGLIARGEMDKYLWCAVTRQRTQVFREQYKRVPTVSIDTDNVDFLSSIQESNQDITATEKVELEDFYKEAVELLDNSRRLISECGFETVGEVRQYIFVQYVRNGRTFQEIGKLIGMTHQNISVHYKKIVVILTPMIEEFIGRKLNTPRK